Protein AF-W4JUM9-F1 (afdb_monomer_lite)

Foldseek 3Di:
DDDPPDDPPVVVVVVVVVVVVVVVVVVVVVCCCVVPVVVVVVVLVVCCVVPVVVSVVVVVVCVVVVVVVVVVVVVVVVVVVVVVVVVVVVVVVVVVVVVVVVVVVVVVVVVVVVVVVVVCVVVVVVVVLVVVLVVQCVVPNPVSVVVSVVVVVCVVVCVVDPPPPPPPPPPPDDDDDDDDDDDDDDDDDDDDDDDDDDDDDDDDDDDDDDDDDDDDDD

Secondary structure (DSSP, 8-state):
---------HHHHHHHHHHHHHHHHHHHHHHHIIIIIHHHHHHHHHHHHH-HHHHHHHHHHHHHHHHHHHHHHHHHHHHHHHHHHHHHHHHHHHHHHHHHHHHHHHHHHHHHHHHHHHHHHHHHHHHHHHHHHHHHHHHHGGGHHHHHHHHHHHHHHHTT----------------------------------------------------------

Radius of gyration: 42.32 Å; chains: 1; bounding box: 92×81×107 Å

Organism: Heterobasidion irregulare (strain TC 32-1) (NCBI:txid747525)

Sequence (218 aa):
MGTKYGLDDPQGDLATYFEKSATLVRHLFERLEEDYIGPWIQLARESFAAYPIPVTFIAIFASLSFIPIITFVVFSLLIGASFLFFALCVAFTASVSVVLLFAAILLLTLTAIFFISAFFTVSGLTVYLSTRLLLHLRASGLQGLDIWRNEARQIVLHVRSAPVPAEESDEFSDDSAVVIKKEGAETDKLSDADVVYPSATNDAQKNEVYETKDEINA

pLDDT: mean 82.3, std 17.78, range [41.25, 98.25]

Structure (mmCIF, N/CA/C/O backbone):
data_AF-W4JUM9-F1
#
_entry.id   AF-W4JUM9-F1
#
loop_
_atom_site.group_PDB
_atom_site.id
_atom_site.type_symbol
_atom_site.label_atom_id
_atom_site.label_alt_id
_atom_site.label_comp_id
_atom_site.label_asym_id
_atom_site.label_entity_id
_atom_site.label_seq_id
_atom_site.pdbx_PDB_ins_code
_atom_site.Cartn_x
_atom_site.Cartn_y
_atom_site.Cartn_z
_atom_site.occupancy
_atom_site.B_iso_or_equiv
_atom_site.auth_seq_id
_atom_site.auth_comp_id
_atom_site.auth_asym_id
_atom_site.auth_atom_id
_atom_site.pdbx_PDB_model_num
ATOM 1 N N . MET A 1 1 ? -34.334 -10.769 -34.661 1.00 50.06 1 MET A N 1
ATOM 2 C CA . MET A 1 1 ? -32.922 -10.797 -35.095 1.00 50.06 1 MET A CA 1
ATOM 3 C C . MET A 1 1 ? -32.105 -10.370 -33.884 1.00 50.06 1 MET A C 1
ATOM 5 O O . MET A 1 1 ? -31.959 -9.184 -33.645 1.00 50.06 1 MET A O 1
ATOM 9 N N . GLY A 1 2 ? -31.793 -11.321 -32.999 1.00 53.53 2 GLY A N 1
ATOM 10 C CA . GLY A 1 2 ? -31.228 -11.040 -31.677 1.00 53.53 2 GLY A CA 1
ATOM 11 C C . GLY A 1 2 ? -29.730 -11.297 -31.678 1.00 53.53 2 GLY A C 1
ATOM 12 O O . GLY A 1 2 ? -29.311 -12.436 -31.877 1.00 53.53 2 GLY A O 1
ATOM 13 N N . THR A 1 3 ? -28.936 -10.253 -31.472 1.00 57.75 3 THR A N 1
ATOM 14 C CA . THR A 1 3 ? -27.520 -10.382 -31.138 1.00 57.75 3 THR A CA 1
ATOM 15 C C . THR A 1 3 ? -27.441 -10.962 -29.731 1.00 57.75 3 THR A C 1
ATOM 17 O O . THR A 1 3 ? -27.715 -10.283 -28.744 1.00 57.75 3 THR A O 1
ATOM 20 N N . LYS A 1 4 ? -27.141 -12.262 -29.643 1.00 55.16 4 LYS A N 1
ATOM 21 C CA . LYS A 1 4 ? -26.695 -12.888 -28.399 1.00 55.16 4 LYS A CA 1
ATOM 22 C C . LYS A 1 4 ? -25.410 -12.174 -27.982 1.00 55.16 4 LYS A C 1
ATOM 24 O O . LYS A 1 4 ? -24.353 -12.464 -28.533 1.00 55.16 4 LYS A O 1
ATOM 29 N N . TYR A 1 5 ? -25.520 -11.249 -27.037 1.00 55.72 5 TYR A N 1
ATOM 30 C CA . TYR A 1 5 ? -24.401 -10.824 -26.207 1.00 55.72 5 TYR A CA 1
ATOM 31 C C . TYR A 1 5 ? -24.060 -12.031 -25.336 1.00 55.72 5 TYR A C 1
ATOM 33 O O . TYR A 1 5 ? -24.692 -12.287 -24.311 1.00 55.72 5 TYR A O 1
ATOM 41 N N . GLY A 1 6 ? -23.206 -12.897 -25.885 1.00 56.16 6 GLY A N 1
ATOM 42 C CA . GLY A 1 6 ? -22.618 -13.993 -25.141 1.00 56.16 6 GLY A CA 1
ATOM 43 C C . GLY A 1 6 ? -21.824 -13.379 -24.007 1.00 56.16 6 GLY A C 1
ATOM 44 O O . GLY A 1 6 ? -21.030 -12.488 -24.269 1.00 56.16 6 GLY A O 1
ATOM 45 N N . LEU A 1 7 ? -22.117 -13.833 -22.789 1.00 56.34 7 LEU A N 1
ATOM 46 C CA . LEU A 1 7 ? -21.357 -13.573 -21.572 1.00 56.34 7 LEU A CA 1
ATOM 47 C C . LEU A 1 7 ? -19.877 -13.405 -21.906 1.00 56.34 7 LEU A C 1
ATOM 49 O O . LEU A 1 7 ? -19.213 -14.368 -22.291 1.00 56.34 7 LEU A O 1
ATOM 53 N N . ASP A 1 8 ? -19.447 -12.152 -21.823 1.00 63.34 8 ASP A N 1
ATOM 54 C CA . ASP A 1 8 ? -18.114 -11.684 -22.140 1.00 63.34 8 ASP A CA 1
ATOM 55 C C . ASP A 1 8 ? -17.152 -12.430 -21.225 1.00 63.34 8 ASP A C 1
ATOM 57 O O . ASP A 1 8 ? -17.124 -12.191 -20.020 1.00 63.34 8 ASP A O 1
ATOM 61 N N . ASP A 1 9 ? -16.440 -13.410 -21.775 1.00 77.00 9 ASP A N 1
ATOM 62 C CA . ASP A 1 9 ? -15.442 -14.164 -21.036 1.00 77.00 9 ASP A CA 1
ATOM 63 C C . ASP A 1 9 ? -14.289 -13.184 -20.767 1.00 77.00 9 ASP A C 1
ATOM 65 O O . ASP A 1 9 ? -13.537 -12.862 -21.695 1.00 77.00 9 ASP A O 1
ATOM 69 N N . PRO A 1 10 ? -14.147 -12.630 -19.544 1.00 77.69 10 PRO A N 1
ATOM 70 C CA . PRO A 1 10 ? -13.223 -11.522 -19.298 1.00 77.69 10 PRO A CA 1
ATOM 71 C C . PRO A 1 10 ? -11.774 -11.941 -19.576 1.00 77.69 10 PRO A C 1
ATOM 73 O O . PRO A 1 10 ? -10.916 -11.114 -19.866 1.00 77.69 10 PRO A O 1
ATOM 76 N N . GLN A 1 11 ? -11.500 -13.246 -19.542 1.00 79.12 11 GLN A N 1
ATOM 77 C CA . GLN A 1 11 ? -10.210 -13.828 -19.896 1.00 79.12 11 GLN A CA 1
ATOM 78 C C . GLN A 1 11 ? -9.935 -13.776 -21.412 1.00 79.12 11 GLN A C 1
ATOM 80 O O . GLN A 1 11 ? -8.785 -13.583 -21.812 1.00 79.12 11 GLN A O 1
ATOM 85 N N . GLY A 1 12 ? -10.969 -13.891 -22.254 1.00 81.06 12 GLY A N 1
ATOM 86 C CA . GLY A 1 12 ? -10.863 -13.803 -23.715 1.00 81.06 12 GLY A CA 1
ATOM 87 C C . GLY A 1 12 ? -10.549 -12.389 -24.209 1.00 81.06 12 GLY A C 1
ATOM 88 O O . GLY A 1 12 ? -9.761 -12.212 -25.144 1.00 81.06 12 GLY A O 1
ATOM 89 N N . ASP A 1 13 ? -11.072 -11.373 -23.522 1.00 85.94 13 ASP A N 1
ATOM 90 C CA . ASP A 1 13 ? -10.750 -9.975 -23.815 1.00 85.94 13 ASP A CA 1
ATOM 91 C C . ASP A 1 13 ? -9.278 -9.664 -23.513 1.00 85.94 13 ASP A C 1
ATOM 93 O O . ASP A 1 13 ? -8.589 -9.080 -24.353 1.00 85.94 13 ASP A O 1
ATOM 97 N N . LEU A 1 14 ? -8.740 -10.123 -22.372 1.00 90.62 14 LEU A N 1
ATOM 98 C CA . LEU A 1 14 ? -7.313 -9.958 -22.064 1.00 90.62 14 LEU A CA 1
ATOM 99 C C . LEU A 1 14 ? -6.415 -10.6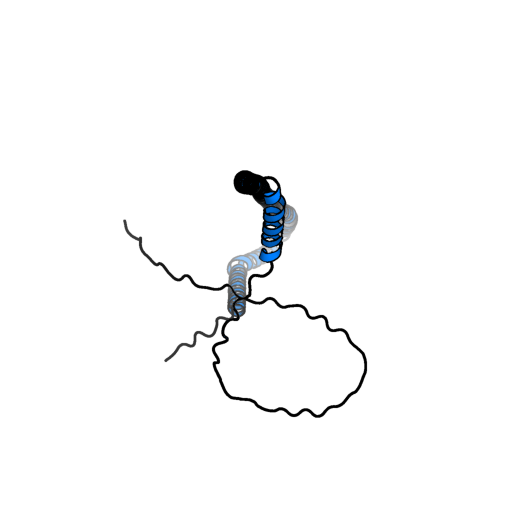25 -23.112 1.00 90.62 14 LEU A C 1
ATOM 101 O O . LEU A 1 14 ? -5.440 -10.014 -23.553 1.00 90.62 14 LEU A O 1
ATOM 105 N N . ALA A 1 15 ? -6.744 -11.848 -23.534 1.00 90.12 15 ALA A N 1
ATOM 106 C CA . ALA A 1 15 ? -5.991 -12.547 -24.574 1.00 90.12 15 ALA A CA 1
ATOM 107 C C . ALA A 1 15 ? -5.966 -11.745 -25.887 1.00 90.12 15 ALA A C 1
ATOM 109 O O . ALA A 1 15 ? -4.908 -11.580 -26.496 1.00 90.12 15 ALA A O 1
ATOM 110 N N . THR A 1 16 ? -7.102 -11.151 -26.257 1.00 90.31 16 THR A N 1
ATOM 111 C CA . THR A 1 16 ? -7.220 -10.297 -27.445 1.00 90.31 16 THR A CA 1
ATOM 112 C C . THR A 1 16 ? -6.370 -9.022 -27.324 1.00 90.31 16 THR A C 1
ATOM 114 O O . THR A 1 16 ? -5.720 -8.616 -28.291 1.00 90.31 16 THR A O 1
ATOM 117 N N . TYR A 1 17 ? -6.285 -8.399 -26.140 1.00 91.69 17 TYR A N 1
ATOM 118 C CA . TYR A 1 17 ? -5.381 -7.261 -25.899 1.00 91.69 17 TYR A CA 1
ATOM 119 C C . TYR A 1 17 ? -3.898 -7.652 -25.977 1.00 91.69 17 TYR A C 1
ATOM 121 O O . TYR A 1 17 ? -3.089 -6.883 -26.512 1.00 91.69 17 TYR A O 1
ATOM 129 N N . PHE A 1 18 ? -3.523 -8.836 -25.489 1.00 94.56 18 PHE A N 1
ATOM 130 C CA . PHE A 1 18 ? -2.159 -9.352 -25.636 1.00 94.56 18 PHE A CA 1
ATOM 131 C C . PHE A 1 18 ? -1.807 -9.617 -27.100 1.00 94.56 18 PHE A C 1
ATOM 133 O O . PHE A 1 18 ? -0.737 -9.219 -27.553 1.00 94.56 18 PHE A O 1
ATOM 140 N N . GLU A 1 19 ? -2.716 -10.203 -27.875 1.00 95.56 19 GLU A N 1
ATOM 141 C CA . GLU A 1 19 ? -2.488 -10.441 -29.301 1.00 95.56 19 GLU A CA 1
ATOM 142 C C . GLU A 1 19 ? -2.392 -9.122 -30.088 1.00 95.56 19 GLU A C 1
ATOM 144 O O . GLU A 1 19 ? -1.506 -8.940 -30.931 1.00 95.56 19 GLU A O 1
ATOM 149 N N . LYS A 1 20 ? -3.229 -8.137 -29.746 1.00 95.31 20 LYS A N 1
ATOM 150 C CA . LYS A 1 20 ? -3.190 -6.799 -30.351 1.00 95.31 20 LYS A CA 1
ATOM 151 C C . LYS A 1 20 ? -1.915 -6.026 -30.006 1.00 95.31 20 LYS A C 1
ATOM 153 O O . LYS A 1 20 ? -1.354 -5.338 -30.855 1.00 95.31 20 LYS A O 1
ATOM 158 N N . SER A 1 21 ? -1.442 -6.121 -28.767 1.00 94.12 21 SER A N 1
ATOM 159 C CA . SER A 1 21 ? -0.186 -5.479 -28.362 1.00 94.12 21 SER A CA 1
ATOM 160 C C . SER A 1 21 ? 1.026 -6.179 -28.979 1.00 94.12 21 SER A C 1
ATOM 162 O O . SER A 1 21 ? 1.919 -5.500 -29.480 1.00 94.12 21 SER A O 1
ATOM 164 N N . ALA A 1 22 ? 1.028 -7.513 -29.051 1.00 95.81 22 ALA A N 1
ATOM 165 C CA . ALA A 1 22 ? 2.078 -8.278 -29.719 1.00 95.81 22 ALA A CA 1
ATOM 166 C C . ALA A 1 22 ? 2.171 -7.955 -31.221 1.00 95.81 22 ALA A C 1
ATOM 168 O O . ALA A 1 22 ? 3.269 -7.735 -31.734 1.00 95.81 22 ALA A O 1
ATOM 169 N N . THR A 1 23 ? 1.035 -7.866 -31.921 1.00 96.69 23 THR A N 1
ATOM 170 C CA . THR A 1 23 ? 0.999 -7.468 -33.341 1.00 96.69 23 THR A CA 1
ATOM 171 C C . THR A 1 23 ? 1.477 -6.031 -33.551 1.00 96.69 23 THR A C 1
ATOM 173 O O . THR A 1 23 ? 2.229 -5.779 -34.490 1.00 96.69 23 THR A O 1
ATOM 176 N N . LEU A 1 24 ? 1.140 -5.103 -32.648 1.00 96.25 24 LEU A N 1
ATOM 177 C CA . LEU A 1 24 ? 1.658 -3.730 -32.674 1.00 96.25 24 LEU A CA 1
ATOM 178 C C . LEU A 1 24 ? 3.176 -3.665 -32.484 1.00 96.25 24 LEU A C 1
ATOM 180 O O . LEU A 1 24 ? 3.855 -2.991 -33.255 1.00 96.25 24 LEU A O 1
ATOM 184 N N . VAL A 1 25 ? 3.713 -4.367 -31.481 1.00 94.94 25 VAL A N 1
ATOM 185 C CA . VAL A 1 25 ? 5.162 -4.410 -31.225 1.00 94.94 25 VAL A CA 1
ATOM 186 C C . VAL A 1 25 ? 5.893 -5.018 -32.417 1.00 94.94 25 VAL A C 1
ATOM 188 O O . VAL A 1 25 ? 6.927 -4.496 -32.825 1.00 94.94 25 VAL A O 1
ATOM 191 N N . ARG A 1 26 ? 5.335 -6.070 -33.022 1.00 95.81 26 ARG A N 1
ATOM 192 C CA . ARG A 1 26 ? 5.905 -6.691 -34.218 1.00 95.81 26 ARG A CA 1
ATOM 193 C C . ARG A 1 26 ? 5.904 -5.745 -35.414 1.00 95.81 26 ARG A C 1
ATOM 195 O O . ARG A 1 26 ? 6.939 -5.595 -36.046 1.00 95.81 26 ARG A O 1
ATOM 202 N N . HIS A 1 27 ? 4.794 -5.060 -35.676 1.00 96.56 27 HIS A N 1
ATOM 203 C CA . HIS A 1 27 ? 4.712 -4.099 -36.775 1.00 96.56 27 HIS A CA 1
ATOM 204 C C . HIS A 1 27 ? 5.660 -2.905 -36.575 1.00 96.56 27 HIS A C 1
ATOM 206 O O . HIS A 1 27 ? 6.289 -2.437 -37.520 1.00 96.56 27 HIS A O 1
ATOM 212 N N . LEU A 1 28 ? 5.811 -2.434 -35.332 1.00 94.12 28 LEU A N 1
ATOM 213 C CA . LEU A 1 28 ? 6.799 -1.412 -34.984 1.00 94.12 28 LEU A CA 1
ATOM 214 C C . LEU A 1 28 ? 8.227 -1.907 -35.207 1.00 94.12 28 LEU A C 1
ATOM 216 O O . LEU A 1 28 ? 9.048 -1.140 -35.698 1.00 94.12 28 LEU A O 1
ATOM 220 N N . PHE A 1 29 ? 8.517 -3.161 -34.859 1.00 95.44 29 PHE A N 1
ATOM 221 C CA . PHE A 1 29 ? 9.832 -3.760 -35.059 1.00 95.44 29 PHE A CA 1
ATOM 222 C C . PHE A 1 29 ? 10.152 -3.938 -36.544 1.00 95.44 29 PHE A C 1
ATOM 224 O O . PHE A 1 29 ? 11.225 -3.531 -36.971 1.00 95.44 29 PHE A O 1
ATOM 231 N N . GLU A 1 30 ? 9.207 -4.457 -37.331 1.00 96.31 30 GLU A N 1
ATOM 232 C CA . GLU A 1 30 ? 9.332 -4.592 -38.789 1.00 96.31 30 GLU A CA 1
ATOM 233 C C . GLU A 1 30 ? 9.607 -3.229 -39.435 1.00 96.31 30 GLU A C 1
ATOM 235 O O . GLU A 1 30 ? 10.535 -3.085 -40.227 1.00 96.31 30 GLU A O 1
ATOM 240 N N . ARG A 1 31 ? 8.882 -2.189 -39.012 1.00 94.31 31 ARG A N 1
ATOM 241 C CA . ARG A 1 31 ? 9.104 -0.827 -39.500 1.00 94.31 31 ARG A CA 1
ATOM 242 C C . ARG A 1 31 ? 10.449 -0.245 -39.066 1.00 94.31 31 ARG A C 1
ATOM 244 O O . ARG A 1 31 ? 11.100 0.434 -39.847 1.00 94.31 31 ARG A O 1
ATOM 251 N N . LEU A 1 32 ? 10.878 -0.492 -37.830 1.00 95.69 32 LEU A N 1
ATOM 252 C CA . LEU A 1 32 ? 12.200 -0.078 -37.347 1.00 95.69 32 LEU A CA 1
ATOM 253 C C . LEU A 1 32 ? 13.319 -0.765 -38.129 1.00 95.69 32 LEU A C 1
ATOM 255 O O . LEU A 1 32 ? 14.338 -0.148 -38.443 1.00 95.69 32 LEU A O 1
ATOM 259 N N . GLU A 1 33 ? 13.133 -2.043 -38.431 1.00 94.56 33 GLU A N 1
ATOM 260 C CA . GLU A 1 33 ? 14.088 -2.824 -39.193 1.00 94.56 33 GLU A CA 1
ATOM 261 C C . GLU A 1 33 ? 14.225 -2.289 -40.618 1.00 94.56 33 GLU A C 1
ATOM 263 O O . GLU A 1 33 ? 15.342 -2.049 -41.080 1.00 94.56 33 GLU A O 1
ATOM 268 N N . GLU A 1 34 ? 13.099 -2.021 -41.274 1.00 95.62 34 GLU A N 1
ATOM 269 C CA . GLU A 1 34 ? 13.075 -1.536 -42.649 1.00 95.62 34 GLU A CA 1
ATOM 270 C C . GLU A 1 34 ? 13.529 -0.070 -42.765 1.00 95.62 34 GLU A C 1
ATOM 272 O O . GLU A 1 34 ? 14.441 0.227 -43.541 1.00 95.62 34 GLU A O 1
ATOM 277 N N . ASP A 1 35 ? 12.973 0.834 -41.949 1.00 95.56 35 ASP A N 1
ATOM 278 C CA . ASP A 1 35 ? 13.213 2.281 -42.060 1.00 95.56 35 ASP A CA 1
ATOM 279 C C . ASP A 1 35 ? 14.568 2.707 -41.468 1.00 95.56 35 ASP A C 1
ATOM 281 O O . ASP A 1 35 ? 15.195 3.649 -41.961 1.00 95.56 35 ASP A O 1
ATOM 285 N N . TYR A 1 36 ? 15.038 2.042 -40.404 1.00 94.00 36 TYR A N 1
ATOM 286 C CA . TYR A 1 36 ? 16.272 2.428 -39.715 1.00 94.00 36 TYR A CA 1
ATOM 287 C C . TYR A 1 36 ? 17.391 1.416 -39.925 1.00 94.00 36 TYR A C 1
ATOM 289 O O . TYR A 1 36 ? 18.460 1.789 -40.398 1.00 94.00 36 TYR A O 1
ATOM 297 N N . ILE A 1 37 ? 17.200 0.144 -39.576 1.00 95.81 37 ILE A N 1
ATOM 298 C CA . ILE A 1 37 ? 18.320 -0.814 -39.530 1.00 95.81 37 ILE A CA 1
ATOM 299 C C . ILE A 1 37 ? 18.865 -1.104 -40.938 1.00 95.81 37 ILE A C 1
ATOM 301 O O . ILE A 1 37 ? 20.085 -1.131 -41.134 1.00 95.81 37 ILE A O 1
ATOM 305 N N . GLY A 1 38 ? 17.976 -1.256 -41.922 1.00 93.81 38 GLY A N 1
ATOM 306 C CA . GLY A 1 38 ? 18.303 -1.511 -43.325 1.00 93.81 38 GLY A CA 1
ATOM 307 C C . GLY A 1 38 ? 19.371 -0.574 -43.909 1.00 93.81 38 GLY A C 1
ATOM 308 O O . GLY A 1 38 ? 20.442 -1.058 -44.302 1.00 93.81 38 GLY A O 1
ATOM 309 N N . PRO A 1 39 ? 19.145 0.754 -43.954 1.00 93.44 39 PRO A N 1
ATOM 310 C CA . PRO A 1 39 ? 20.108 1.692 -44.531 1.00 93.44 39 PRO A CA 1
ATOM 311 C C . PRO A 1 39 ? 21.434 1.744 -43.761 1.00 93.44 39 PRO A C 1
ATOM 313 O O . PRO A 1 39 ? 22.491 1.853 -44.382 1.00 93.44 39 PRO A O 1
ATOM 316 N N . TRP A 1 40 ? 21.421 1.596 -42.430 1.00 93.44 40 TRP A N 1
ATOM 317 C CA . TRP A 1 40 ? 22.655 1.581 -41.632 1.00 93.44 40 TRP A CA 1
ATOM 318 C C . TRP A 1 40 ? 23.536 0.367 -41.935 1.00 93.44 40 TRP A C 1
ATOM 320 O O . TRP A 1 40 ? 24.757 0.506 -42.019 1.00 93.44 40 TRP A O 1
ATOM 330 N N . ILE A 1 41 ? 22.945 -0.815 -42.139 1.00 94.31 41 ILE A N 1
ATOM 331 C CA . ILE A 1 41 ? 23.700 -2.025 -42.500 1.00 94.31 41 ILE A CA 1
ATOM 332 C C . ILE A 1 41 ? 24.335 -1.876 -43.885 1.00 94.31 41 ILE A C 1
ATOM 334 O O . ILE A 1 41 ? 25.495 -2.256 -44.069 1.00 94.31 41 ILE A O 1
ATOM 338 N N . GLN A 1 42 ? 23.595 -1.333 -44.855 1.00 94.44 42 GLN A N 1
ATOM 339 C CA . GLN A 1 42 ? 24.118 -1.100 -46.204 1.00 94.44 42 GLN A CA 1
ATOM 340 C C . GLN A 1 42 ? 25.275 -0.093 -46.169 1.00 94.44 42 GLN A C 1
ATOM 342 O O . GLN A 1 42 ? 26.363 -0.398 -46.663 1.00 94.44 42 GLN A O 1
ATOM 347 N N . LEU A 1 43 ? 25.095 1.031 -45.465 1.00 92.62 43 LEU A N 1
ATOM 348 C CA . LEU A 1 43 ? 26.130 2.049 -45.277 1.00 92.62 43 LEU A CA 1
ATOM 349 C C . LEU A 1 43 ? 27.375 1.489 -44.576 1.00 92.62 43 LEU A C 1
ATOM 351 O O . LEU A 1 43 ? 28.504 1.797 -44.964 1.00 92.62 43 LEU A O 1
ATOM 355 N N . ALA A 1 44 ? 27.190 0.643 -43.559 1.00 91.06 44 ALA A N 1
ATOM 356 C CA . ALA A 1 44 ? 28.294 -0.008 -42.866 1.00 91.06 44 ALA A CA 1
ATOM 357 C C . ALA A 1 44 ? 29.093 -0.903 -43.822 1.00 91.06 44 ALA A C 1
ATOM 359 O O . ALA A 1 44 ? 30.318 -0.800 -43.866 1.00 91.06 44 ALA A O 1
ATOM 360 N N . ARG A 1 45 ? 28.421 -1.742 -44.626 1.00 94.12 45 ARG A N 1
ATOM 361 C CA . ARG A 1 45 ? 29.087 -2.626 -45.599 1.00 94.12 45 ARG A CA 1
ATOM 362 C C . ARG A 1 45 ? 29.906 -1.845 -46.623 1.00 94.12 45 ARG A C 1
ATOM 364 O O . ARG A 1 45 ? 31.062 -2.195 -46.853 1.00 94.12 45 ARG A O 1
ATOM 371 N N . GLU A 1 46 ? 29.337 -0.790 -47.198 1.00 95.25 46 GLU A N 1
ATOM 372 C CA . GLU A 1 46 ? 30.044 0.069 -48.156 1.00 95.25 46 GLU A CA 1
ATOM 373 C C . GLU A 1 46 ? 31.246 0.772 -47.508 1.00 95.25 46 GLU A C 1
ATOM 375 O O . GLU A 1 46 ? 32.342 0.793 -48.072 1.00 95.25 46 GLU A O 1
ATOM 380 N N . SER A 1 47 ? 31.084 1.260 -46.276 1.00 90.88 47 SER A N 1
ATOM 381 C CA . SER A 1 47 ? 32.153 1.932 -45.527 1.00 90.88 47 SER A CA 1
ATOM 382 C C . SER A 1 47 ? 33.311 0.990 -45.184 1.00 90.88 47 SER A C 1
ATOM 384 O O . SER A 1 47 ? 34.475 1.377 -45.304 1.00 90.88 47 SER A O 1
ATOM 386 N N . PHE A 1 48 ? 33.020 -0.258 -44.798 1.00 93.62 48 PHE A N 1
ATOM 387 C CA . PHE A 1 48 ? 34.045 -1.273 -44.530 1.00 93.62 48 PHE A CA 1
ATOM 388 C C . PHE A 1 48 ? 34.843 -1.644 -45.784 1.00 93.62 48 PHE A C 1
ATOM 390 O O . PHE A 1 48 ? 36.045 -1.890 -45.680 1.00 93.62 48 PHE A O 1
ATOM 397 N N . ALA A 1 49 ? 34.199 -1.662 -46.956 1.00 95.00 49 ALA A N 1
ATOM 398 C CA . ALA A 1 49 ? 34.873 -1.923 -48.225 1.00 95.00 49 ALA A CA 1
ATOM 399 C C . ALA A 1 49 ? 35.801 -0.766 -48.636 1.00 95.00 49 ALA A C 1
ATOM 401 O O . ALA A 1 49 ? 36.885 -1.011 -49.164 1.00 95.00 49 ALA A O 1
ATOM 402 N N . ALA A 1 50 ? 35.400 0.481 -48.371 1.00 96.81 50 ALA A N 1
ATOM 403 C CA . ALA A 1 50 ? 36.177 1.662 -48.737 1.00 96.81 50 ALA A CA 1
ATOM 404 C C . ALA A 1 50 ? 37.340 1.954 -47.767 1.00 96.81 50 ALA A C 1
ATOM 406 O O . ALA A 1 50 ? 38.442 2.281 -48.210 1.00 96.81 50 ALA A O 1
ATOM 407 N N . TYR A 1 51 ? 37.122 1.833 -46.450 1.00 95.06 51 TYR A N 1
ATOM 408 C CA . TYR A 1 51 ? 38.085 2.265 -45.426 1.00 95.06 51 TYR A CA 1
ATOM 409 C C . TYR A 1 51 ? 38.124 1.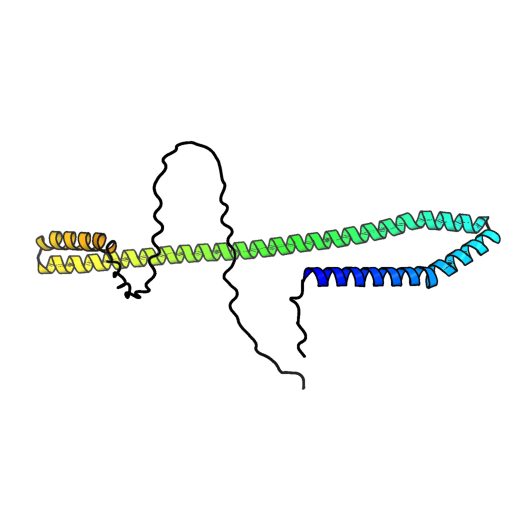320 -44.204 1.00 95.06 51 TYR A C 1
ATOM 411 O O . TYR A 1 51 ? 37.610 1.652 -43.134 1.00 95.06 51 TYR A O 1
ATOM 419 N N . PRO A 1 52 ? 38.789 0.155 -44.290 1.00 90.38 52 PRO A N 1
ATOM 420 C CA . PRO A 1 52 ? 38.714 -0.876 -43.247 1.00 90.38 52 PRO A CA 1
ATOM 421 C C . PRO A 1 52 ? 39.338 -0.463 -41.898 1.00 90.38 52 PRO A C 1
ATOM 423 O O . PRO A 1 52 ? 38.847 -0.847 -40.836 1.00 90.38 52 PRO A O 1
ATOM 426 N N . ILE A 1 53 ? 40.404 0.343 -41.910 1.00 92.69 53 ILE A N 1
ATOM 427 C CA . ILE A 1 53 ? 41.129 0.751 -40.692 1.00 92.69 53 ILE A CA 1
ATOM 428 C C . ILE A 1 53 ? 40.314 1.730 -39.817 1.00 92.69 53 ILE A C 1
ATOM 430 O O . ILE A 1 53 ? 40.108 1.432 -38.641 1.00 92.69 53 ILE A O 1
ATOM 434 N N . PRO A 1 54 ? 39.812 2.878 -40.319 1.00 93.00 54 PRO A N 1
ATOM 435 C CA . PRO A 1 54 ? 39.054 3.804 -39.474 1.00 93.00 54 PRO A CA 1
ATOM 436 C C . PRO A 1 54 ? 37.703 3.230 -39.033 1.00 93.00 54 PRO A C 1
ATOM 438 O O . PRO A 1 54 ? 37.274 3.481 -37.909 1.00 93.00 54 PRO A O 1
ATOM 441 N N . VAL A 1 55 ? 37.044 2.427 -39.875 1.00 91.19 55 VAL A N 1
ATOM 442 C CA . VAL A 1 55 ? 35.729 1.860 -39.545 1.00 91.19 55 VAL A CA 1
ATOM 443 C C . VAL A 1 55 ? 35.835 0.827 -38.420 1.00 91.19 55 VAL A C 1
ATOM 445 O O . VAL A 1 55 ? 35.021 0.853 -37.500 1.00 91.19 55 VAL A O 1
ATOM 448 N N . THR A 1 56 ? 36.861 -0.033 -38.418 1.00 91.56 56 THR A N 1
ATOM 449 C CA . THR A 1 56 ? 37.096 -0.969 -37.299 1.00 91.56 56 THR A CA 1
ATOM 450 C C . THR A 1 56 ? 37.418 -0.240 -35.993 1.00 91.56 56 THR A C 1
ATOM 452 O O . THR A 1 56 ? 36.894 -0.622 -34.947 1.00 91.56 56 THR A O 1
ATOM 455 N N . PHE A 1 57 ? 38.201 0.845 -36.039 1.00 93.94 57 PHE A N 1
ATOM 456 C CA . PHE A 1 57 ? 38.457 1.686 -34.865 1.00 93.94 57 PHE A CA 1
ATOM 457 C C . PHE A 1 57 ? 37.165 2.297 -34.305 1.00 93.94 57 PHE A C 1
ATOM 459 O O . PHE A 1 57 ? 36.903 2.178 -33.109 1.00 93.94 57 PHE A O 1
ATOM 466 N N . ILE A 1 58 ? 36.329 2.891 -35.165 1.00 93.38 58 ILE A N 1
ATOM 467 C CA . ILE A 1 58 ? 35.034 3.462 -34.766 1.00 93.38 58 ILE A CA 1
ATOM 468 C C . ILE A 1 58 ? 34.114 2.378 -34.206 1.00 93.38 58 ILE A C 1
ATOM 470 O O . ILE A 1 58 ? 33.479 2.605 -33.184 1.00 93.38 58 ILE A O 1
ATOM 474 N N . ALA A 1 59 ? 34.062 1.194 -34.819 1.00 90.81 59 ALA A N 1
ATOM 475 C CA . ALA A 1 59 ? 33.222 0.094 -34.353 1.00 90.81 59 ALA A CA 1
ATOM 476 C C . ALA A 1 59 ? 33.631 -0.401 -32.954 1.00 90.81 59 ALA A C 1
ATOM 478 O O . ALA A 1 59 ? 32.773 -0.604 -32.093 1.00 90.81 59 ALA A O 1
ATOM 479 N N . ILE A 1 60 ? 34.935 -0.555 -32.699 1.00 93.44 60 ILE A N 1
ATOM 480 C CA . ILE A 1 60 ? 35.459 -0.952 -31.383 1.00 93.44 60 ILE A CA 1
ATOM 481 C C . ILE A 1 60 ? 35.219 0.159 -30.358 1.00 93.44 60 ILE A C 1
ATOM 483 O O . ILE A 1 60 ? 34.746 -0.117 -29.257 1.00 93.44 60 ILE A O 1
ATOM 487 N N . PHE A 1 61 ? 35.490 1.416 -30.720 1.00 93.56 61 PHE A N 1
ATOM 488 C CA . PHE A 1 61 ? 35.237 2.569 -29.858 1.00 93.56 61 PHE A CA 1
ATOM 489 C C . PHE A 1 61 ? 33.748 2.706 -29.509 1.00 93.56 61 PHE A C 1
ATOM 491 O O . PHE A 1 61 ? 33.402 2.883 -28.342 1.00 93.56 61 PHE A O 1
ATOM 498 N N . ALA A 1 62 ? 32.857 2.563 -30.492 1.00 92.62 62 ALA A N 1
ATOM 499 C CA . ALA A 1 62 ? 31.410 2.554 -30.299 1.00 92.62 62 ALA A CA 1
ATOM 500 C C . ALA A 1 62 ? 30.979 1.404 -29.381 1.00 92.62 62 ALA A C 1
ATOM 502 O O . ALA A 1 62 ? 30.253 1.628 -28.422 1.00 92.62 62 ALA A O 1
ATOM 503 N N . SER A 1 63 ? 31.492 0.191 -29.598 1.00 92.62 63 SER A N 1
ATOM 504 C CA . SER A 1 63 ? 31.168 -0.970 -28.756 1.00 92.62 63 SER A CA 1
ATOM 505 C C . SER A 1 63 ? 31.626 -0.782 -27.303 1.00 92.62 63 SER A C 1
ATOM 507 O O . SER A 1 63 ? 30.871 -1.056 -26.372 1.00 92.62 63 SER A O 1
ATOM 509 N N . LEU A 1 64 ? 32.843 -0.268 -27.093 1.00 93.56 64 LEU A N 1
ATOM 510 C CA . LEU A 1 64 ? 33.398 -0.017 -25.758 1.00 93.56 64 LEU A CA 1
ATOM 511 C C . LEU A 1 64 ? 32.715 1.155 -25.044 1.00 93.56 64 LEU A C 1
ATOM 513 O O . LEU A 1 64 ? 32.572 1.110 -23.826 1.00 93.56 64 LEU A O 1
ATOM 517 N N . SER A 1 65 ? 32.285 2.184 -25.780 1.00 95.19 65 SER A N 1
ATOM 518 C CA . SER A 1 65 ? 31.547 3.337 -25.236 1.00 95.19 65 SER A CA 1
ATOM 519 C C . SER A 1 65 ? 30.062 3.054 -25.013 1.00 95.19 65 SER A C 1
ATOM 521 O O . SER A 1 65 ? 29.438 3.688 -24.166 1.00 95.19 65 SER A O 1
ATOM 523 N N . PHE A 1 66 ? 29.494 2.058 -25.688 1.00 92.75 66 PHE A N 1
ATOM 524 C CA . PHE A 1 66 ? 28.105 1.666 -25.479 1.00 92.75 66 PHE A CA 1
ATOM 525 C C . PHE A 1 66 ? 27.881 1.027 -24.103 1.00 92.75 66 PHE A C 1
ATOM 527 O O . PHE A 1 66 ? 26.863 1.286 -23.464 1.00 92.75 66 PHE A O 1
ATOM 534 N N . ILE A 1 67 ? 28.862 0.266 -23.600 1.00 94.25 67 ILE A N 1
ATOM 535 C CA . ILE A 1 67 ? 28.822 -0.341 -22.260 1.00 94.25 67 ILE A CA 1
ATOM 536 C C . ILE A 1 67 ? 28.578 0.713 -21.163 1.00 94.25 67 ILE A C 1
ATOM 538 O O . ILE A 1 67 ? 27.591 0.569 -20.442 1.00 94.25 67 ILE A O 1
ATOM 542 N N . PRO A 1 68 ? 29.395 1.778 -21.014 1.00 94.94 68 PRO A N 1
ATOM 543 C CA . PRO A 1 68 ? 29.177 2.781 -19.976 1.00 94.94 68 PRO A CA 1
ATOM 544 C C . PRO A 1 68 ? 27.879 3.578 -20.164 1.00 94.94 68 PRO A C 1
ATOM 546 O O . PRO A 1 68 ? 27.287 4.002 -19.176 1.00 94.94 68 PRO A O 1
ATOM 549 N N . ILE A 1 69 ? 27.401 3.764 -21.400 1.00 96.56 69 ILE A N 1
ATOM 550 C CA . ILE A 1 69 ? 26.119 4.439 -21.656 1.00 96.56 69 ILE A CA 1
ATOM 551 C C . ILE A 1 69 ? 24.955 3.569 -21.171 1.00 96.56 69 ILE A C 1
ATOM 553 O O . ILE A 1 69 ? 24.097 4.054 -20.434 1.00 96.56 69 ILE A O 1
ATOM 557 N N . ILE A 1 70 ? 24.935 2.280 -21.530 1.00 95.81 70 ILE A N 1
ATOM 558 C CA . ILE A 1 70 ? 23.896 1.358 -21.057 1.00 95.81 70 ILE A CA 1
ATOM 559 C C . ILE A 1 70 ? 23.929 1.256 -19.540 1.00 95.81 70 ILE A C 1
ATOM 561 O O . ILE A 1 70 ? 22.877 1.350 -18.912 1.00 95.81 70 ILE A O 1
ATOM 565 N N . THR A 1 71 ? 25.105 1.057 -18.936 1.00 96.06 71 THR A N 1
ATOM 566 C CA . THR A 1 71 ? 25.182 0.927 -17.478 1.00 96.06 71 THR A CA 1
ATOM 567 C C . THR A 1 71 ? 24.671 2.194 -16.810 1.00 96.06 71 THR A C 1
ATOM 569 O O . THR A 1 71 ? 23.857 2.088 -15.899 1.00 96.06 71 THR A O 1
ATOM 572 N N . PHE A 1 72 ? 25.033 3.381 -17.302 1.00 97.69 72 PHE A N 1
ATOM 573 C CA . PHE A 1 72 ? 24.496 4.641 -16.794 1.00 97.69 72 PHE A CA 1
ATOM 574 C C . PHE A 1 72 ? 2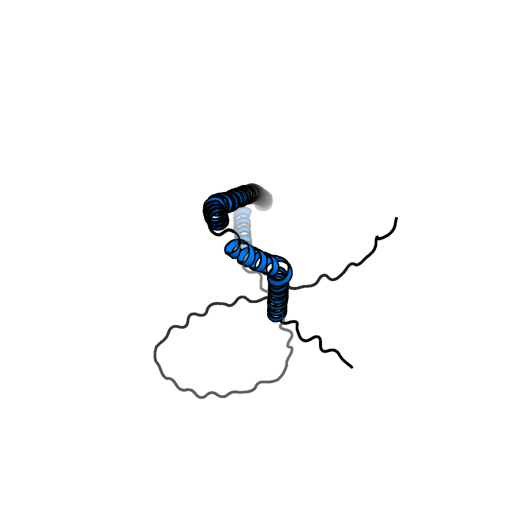2.963 4.707 -16.879 1.00 97.69 72 PHE A C 1
ATOM 576 O O . PHE A 1 72 ? 22.317 5.036 -15.884 1.00 97.69 72 PHE A O 1
ATOM 583 N N . VAL A 1 73 ? 22.370 4.344 -18.021 1.00 97.31 73 VAL A N 1
ATOM 584 C CA . VAL A 1 73 ? 20.907 4.334 -18.201 1.00 97.31 73 VAL A CA 1
ATOM 585 C C . VAL A 1 73 ? 20.239 3.343 -17.246 1.00 97.31 73 VAL A C 1
ATOM 587 O O . VAL A 1 73 ? 19.285 3.701 -16.558 1.00 97.31 73 VAL A O 1
ATOM 590 N N . VAL A 1 74 ? 20.757 2.116 -17.150 1.00 97.00 74 VAL A N 1
ATOM 591 C CA . VAL A 1 74 ? 20.206 1.075 -16.271 1.00 97.00 74 VAL A CA 1
ATOM 592 C C . VAL A 1 74 ? 20.323 1.478 -14.802 1.00 97.00 74 VAL A C 1
ATOM 594 O O . VAL A 1 74 ? 19.342 1.374 -14.070 1.00 97.00 74 VAL A O 1
ATOM 597 N N . PHE A 1 75 ? 21.479 1.986 -14.366 1.00 97.12 75 PHE A N 1
ATOM 598 C CA . PHE A 1 75 ? 21.661 2.471 -12.997 1.00 97.12 75 PHE A CA 1
ATOM 599 C C . PHE A 1 75 ? 20.754 3.666 -12.694 1.00 97.12 75 PHE A C 1
ATOM 601 O O . PHE A 1 75 ? 20.154 3.707 -11.624 1.00 97.12 75 PHE A O 1
ATOM 608 N N . SER A 1 76 ? 20.604 4.611 -13.625 1.00 97.75 76 SER A N 1
ATOM 609 C CA . SER A 1 76 ? 19.706 5.759 -13.461 1.00 97.75 76 SER A CA 1
ATOM 610 C C . SER A 1 76 ? 18.249 5.317 -13.285 1.00 97.75 76 SER A C 1
ATOM 612 O O . SER A 1 76 ? 17.587 5.749 -12.338 1.00 97.75 76 SER A O 1
ATOM 614 N N . LEU A 1 77 ? 17.775 4.392 -14.127 1.00 96.94 77 LEU A N 1
ATOM 615 C CA . LEU A 1 77 ? 16.437 3.810 -14.007 1.00 96.94 77 LEU A CA 1
ATOM 616 C C . LEU A 1 77 ? 16.266 3.026 -12.702 1.00 96.94 77 LEU A C 1
ATOM 618 O O . LEU A 1 77 ? 15.245 3.178 -12.034 1.00 96.94 77 LEU A O 1
ATOM 622 N N . LEU A 1 78 ? 17.262 2.231 -12.305 1.00 97.06 78 LEU A N 1
ATOM 623 C CA . LEU A 1 78 ? 17.235 1.456 -11.064 1.00 97.06 78 LEU A CA 1
ATOM 624 C C . LEU A 1 78 ? 17.146 2.365 -9.834 1.00 97.06 78 LEU A C 1
ATOM 626 O O . LEU A 1 78 ? 16.363 2.098 -8.923 1.00 97.06 78 LEU A O 1
ATOM 630 N N . ILE A 1 79 ? 17.921 3.451 -9.811 1.00 97.69 79 ILE A N 1
ATOM 631 C CA . ILE A 1 79 ? 17.887 4.451 -8.742 1.00 97.69 79 ILE A CA 1
ATOM 632 C C . ILE A 1 79 ? 16.510 5.121 -8.700 1.00 97.69 79 ILE A C 1
ATOM 634 O O . ILE A 1 79 ? 15.908 5.202 -7.630 1.00 97.69 79 ILE A O 1
ATOM 638 N N . GLY A 1 80 ? 15.975 5.538 -9.852 1.00 97.19 80 GLY A N 1
ATOM 639 C CA . GLY A 1 80 ? 14.636 6.125 -9.943 1.00 97.19 80 GLY A CA 1
ATOM 640 C C . GLY A 1 80 ? 13.542 5.182 -9.433 1.00 97.19 80 GLY A C 1
ATOM 641 O O . GLY A 1 80 ? 12.728 5.571 -8.596 1.00 97.19 80 GLY A O 1
ATOM 642 N N . ALA A 1 81 ? 13.566 3.920 -9.864 1.00 96.94 81 ALA A N 1
ATOM 643 C CA . ALA A 1 81 ? 12.640 2.890 -9.400 1.00 96.94 81 ALA A CA 1
ATOM 644 C C . ALA A 1 81 ? 12.776 2.627 -7.890 1.00 96.94 81 ALA A C 1
ATOM 646 O O . ALA A 1 81 ? 11.770 2.491 -7.196 1.00 96.94 81 ALA A O 1
ATOM 647 N N . SER A 1 82 ? 14.006 2.618 -7.365 1.00 97.25 82 SER A N 1
ATOM 648 C CA . SER A 1 82 ? 14.272 2.432 -5.934 1.00 97.25 82 SER A CA 1
ATOM 649 C C . SER A 1 82 ? 13.704 3.578 -5.097 1.00 97.25 82 SER A C 1
ATOM 651 O O . SER A 1 82 ? 13.067 3.332 -4.075 1.00 97.25 82 SER A O 1
ATOM 653 N N . PHE A 1 83 ? 13.872 4.828 -5.543 1.00 97.94 83 PHE A N 1
ATOM 654 C CA . PHE A 1 83 ? 13.273 5.988 -4.880 1.00 97.94 83 PHE A CA 1
ATOM 655 C C . PHE A 1 83 ? 11.746 5.947 -4.912 1.00 97.94 83 PHE A C 1
ATOM 657 O O . PHE A 1 83 ? 11.115 6.238 -3.897 1.00 97.94 83 PHE A O 1
ATOM 664 N N . LEU A 1 84 ? 11.151 5.554 -6.041 1.00 97.69 84 LEU A N 1
ATOM 665 C CA . LEU A 1 84 ? 9.701 5.418 -6.159 1.00 97.69 84 LEU A CA 1
ATOM 666 C C . LEU A 1 84 ? 9.162 4.347 -5.203 1.00 97.69 84 LEU A C 1
ATOM 668 O O . LEU A 1 84 ? 8.212 4.600 -4.466 1.00 97.69 84 LEU A O 1
ATOM 672 N N . PHE A 1 85 ? 9.796 3.173 -5.170 1.00 97.50 85 PHE A N 1
ATOM 673 C CA . PHE A 1 85 ? 9.423 2.095 -4.258 1.00 97.50 85 PHE A CA 1
ATOM 674 C C . PHE A 1 85 ? 9.551 2.526 -2.794 1.00 97.50 85 PHE A C 1
ATOM 676 O O . PHE A 1 85 ? 8.641 2.310 -1.996 1.00 97.50 85 PHE A O 1
ATOM 683 N N . PHE A 1 86 ? 10.647 3.202 -2.446 1.00 97.44 86 PHE A N 1
ATOM 684 C CA . PHE A 1 86 ? 10.852 3.726 -1.102 1.00 97.44 86 PHE A CA 1
ATOM 685 C C . PHE A 1 86 ? 9.779 4.753 -0.716 1.00 97.44 86 PHE A C 1
ATOM 687 O O . PHE A 1 86 ? 9.204 4.662 0.369 1.00 97.44 86 PHE A O 1
ATOM 694 N N . ALA A 1 87 ? 9.449 5.686 -1.614 1.00 97.44 87 ALA A N 1
ATOM 695 C CA . ALA A 1 87 ? 8.388 6.666 -1.396 1.00 97.44 87 ALA A CA 1
ATOM 696 C C . ALA A 1 87 ? 7.025 5.994 -1.171 1.00 97.44 87 ALA A C 1
ATOM 698 O O . ALA A 1 87 ? 6.306 6.370 -0.245 1.00 97.44 87 ALA A O 1
ATOM 699 N N . LEU A 1 88 ? 6.697 4.961 -1.956 1.00 97.56 88 LEU A N 1
ATOM 700 C CA . LEU A 1 88 ? 5.475 4.173 -1.779 1.00 97.56 88 LEU A CA 1
ATOM 701 C C . LEU A 1 88 ? 5.459 3.428 -0.440 1.00 97.56 88 LEU A C 1
ATOM 703 O O . LEU A 1 88 ? 4.452 3.476 0.261 1.00 97.56 88 LEU A O 1
ATOM 707 N N . CYS A 1 89 ? 6.567 2.799 -0.039 1.00 97.81 89 CYS A N 1
ATOM 708 C CA . CYS A 1 89 ? 6.680 2.139 1.264 1.00 97.81 89 CYS A CA 1
ATOM 709 C C . CYS A 1 89 ? 6.463 3.116 2.427 1.00 97.81 89 CYS A C 1
ATOM 711 O O . CYS A 1 89 ? 5.729 2.801 3.366 1.00 97.81 89 CYS A O 1
ATOM 713 N N . VAL A 1 90 ? 7.073 4.304 2.371 1.00 98.00 90 VAL A N 1
ATOM 714 C CA . VAL A 1 90 ? 6.912 5.336 3.406 1.00 98.00 90 VAL A CA 1
ATOM 715 C C . VAL A 1 90 ? 5.477 5.857 3.434 1.00 98.00 90 VAL A C 1
ATOM 717 O O . VAL A 1 90 ? 4.880 5.918 4.508 1.00 98.00 90 VAL A O 1
ATOM 720 N N . ALA A 1 91 ? 4.894 6.174 2.275 1.00 97.56 91 ALA A N 1
ATOM 721 C CA . ALA A 1 91 ? 3.512 6.636 2.172 1.00 97.56 91 ALA A CA 1
ATOM 722 C C . ALA A 1 91 ? 2.518 5.590 2.702 1.00 97.56 91 ALA A C 1
ATOM 724 O O . ALA A 1 91 ? 1.619 5.922 3.473 1.00 97.56 91 ALA A O 1
ATOM 725 N N . PHE A 1 92 ? 2.716 4.317 2.353 1.00 97.88 92 PHE A N 1
ATOM 726 C CA . PHE A 1 92 ? 1.891 3.212 2.831 1.00 97.88 92 PHE A CA 1
ATOM 727 C C . PHE A 1 92 ? 2.010 3.031 4.348 1.00 97.88 92 PHE A C 1
ATOM 729 O O . PHE A 1 92 ? 1.002 2.968 5.047 1.00 97.88 92 PHE A O 1
ATOM 736 N N . THR A 1 93 ? 3.235 3.033 4.880 1.00 97.12 93 THR A N 1
ATOM 737 C CA . THR A 1 93 ? 3.482 2.911 6.327 1.00 97.12 93 THR A CA 1
ATOM 738 C C . THR A 1 93 ? 2.861 4.076 7.101 1.00 97.12 93 THR A C 1
ATOM 740 O O . THR A 1 93 ? 2.255 3.867 8.151 1.00 97.12 93 THR A O 1
ATOM 743 N N . ALA A 1 94 ? 2.967 5.301 6.577 1.00 97.62 94 ALA A N 1
ATOM 744 C CA . ALA A 1 94 ? 2.338 6.484 7.159 1.00 97.62 94 ALA A CA 1
ATOM 745 C C . ALA A 1 94 ? 0.802 6.406 7.114 1.00 97.62 94 ALA A C 1
ATOM 747 O O . ALA A 1 94 ? 0.137 6.756 8.083 1.00 97.62 94 ALA A O 1
ATOM 748 N N . SER A 1 95 ? 0.227 5.906 6.020 1.00 98.06 95 SER A N 1
ATOM 749 C CA . SER A 1 95 ? -1.221 5.710 5.907 1.00 98.06 95 SER A CA 1
ATOM 750 C C . SER A 1 95 ? -1.731 4.688 6.929 1.00 98.06 95 SER A C 1
ATOM 752 O O . SER A 1 95 ? -2.649 4.985 7.695 1.00 98.06 95 SER A O 1
ATOM 754 N N . VAL A 1 96 ? -1.088 3.518 7.009 1.00 97.69 96 VAL A N 1
ATOM 755 C CA . VAL A 1 96 ? -1.453 2.457 7.959 1.00 97.69 96 VAL A CA 1
ATOM 756 C C . VAL A 1 96 ? -1.322 2.937 9.404 1.00 97.69 96 VAL A C 1
ATOM 758 O O . VAL A 1 96 ? -2.208 2.672 10.215 1.00 97.69 96 VAL A O 1
ATOM 761 N N . SER A 1 97 ? -0.259 3.673 9.740 1.00 97.31 97 SER A N 1
ATOM 762 C CA . SER A 1 97 ? -0.062 4.173 11.104 1.00 97.31 97 SER A CA 1
ATOM 763 C C . SER A 1 97 ? -1.141 5.173 11.521 1.00 97.31 97 SER A C 1
ATOM 765 O O . SER A 1 97 ? -1.647 5.082 12.639 1.00 97.31 97 SER A O 1
ATOM 767 N N . VAL A 1 98 ? -1.561 6.068 10.621 1.00 98.25 98 VAL A N 1
ATOM 768 C CA . VAL A 1 98 ? -2.665 7.008 10.868 1.00 98.25 98 VAL A CA 1
ATOM 769 C C . VAL A 1 98 ? -3.985 6.263 11.075 1.00 98.25 98 VAL A C 1
ATOM 771 O O . VAL A 1 98 ? -4.700 6.549 12.035 1.00 98.25 98 VAL A O 1
ATOM 774 N N . VAL A 1 99 ? -4.296 5.270 10.235 1.00 98.19 99 VAL A N 1
ATOM 775 C CA . VAL A 1 99 ? -5.514 4.453 10.381 1.00 98.19 99 VAL A CA 1
ATOM 776 C C . VAL A 1 99 ? -5.519 3.702 11.715 1.00 98.19 99 VAL A C 1
ATOM 778 O O . VAL A 1 99 ? -6.521 3.734 12.429 1.00 98.19 99 VAL A O 1
ATOM 781 N N . LEU A 1 100 ? -4.399 3.076 12.092 1.00 97.19 100 LEU A N 1
ATOM 782 C CA . LEU A 1 100 ? -4.265 2.386 13.379 1.00 97.19 100 LEU A CA 1
ATOM 783 C C . LEU A 1 100 ? -4.408 3.342 14.566 1.00 97.19 100 LEU A C 1
ATOM 785 O O . LEU A 1 100 ? -5.041 2.988 15.559 1.00 97.19 100 LEU A O 1
ATOM 789 N N . LEU A 1 101 ? -3.865 4.556 14.463 1.00 98.12 101 LEU A N 1
ATOM 790 C CA . LEU A 1 101 ? -4.007 5.583 15.490 1.00 98.12 101 LEU A CA 1
ATOM 791 C C . LEU A 1 101 ? -5.478 5.973 15.677 1.00 98.12 101 LEU A C 1
ATOM 793 O O . LEU A 1 101 ? -5.964 5.989 16.808 1.00 98.12 101 LEU A O 1
ATOM 797 N N . PHE A 1 102 ? -6.215 6.226 14.593 1.00 97.88 102 PHE A N 1
ATOM 798 C CA . PHE A 1 102 ? -7.648 6.521 14.676 1.00 97.88 102 PHE A CA 1
ATOM 799 C C . PHE A 1 102 ? -8.457 5.341 15.217 1.00 97.88 102 PHE A C 1
ATOM 801 O O . PHE A 1 102 ? -9.332 5.545 16.059 1.00 97.88 102 PHE A O 1
ATOM 808 N N . ALA A 1 103 ? -8.145 4.113 14.798 1.00 96.69 103 ALA A N 1
ATOM 809 C CA . ALA A 1 103 ? -8.781 2.909 15.325 1.00 96.69 103 ALA A CA 1
ATOM 810 C C . ALA A 1 103 ? -8.539 2.753 16.836 1.00 96.69 103 ALA A C 1
ATOM 812 O O . ALA A 1 103 ? -9.468 2.434 17.576 1.00 96.69 103 ALA A O 1
ATOM 813 N N . ALA A 1 104 ? -7.324 3.040 17.315 1.00 97.44 104 ALA A N 1
ATOM 814 C CA . ALA A 1 104 ? -6.995 3.014 18.738 1.00 97.44 104 ALA A CA 1
ATOM 815 C C . ALA A 1 104 ? -7.757 4.089 19.530 1.00 97.44 104 ALA A C 1
ATOM 817 O O . ALA A 1 104 ? -8.292 3.793 20.598 1.00 97.44 104 ALA A O 1
ATOM 818 N N . ILE A 1 105 ? -7.859 5.315 18.999 1.00 98.06 105 ILE A N 1
ATOM 819 C CA . ILE A 1 105 ? -8.664 6.386 19.609 1.00 98.06 105 ILE A CA 1
ATOM 820 C C . ILE A 1 105 ? -10.138 5.977 19.669 1.00 98.06 105 ILE A C 1
ATOM 822 O O . ILE A 1 105 ? -10.767 6.140 20.711 1.00 98.06 105 ILE A O 1
ATOM 826 N N . LEU A 1 106 ? -10.685 5.419 18.587 1.00 96.56 106 LEU A N 1
ATOM 827 C CA . LEU A 1 106 ? -12.069 4.949 18.531 1.00 96.56 106 LEU A CA 1
ATOM 828 C C . LEU A 1 106 ? -12.321 3.836 19.552 1.00 96.56 106 LEU A C 1
ATOM 830 O O . LEU A 1 106 ? -13.313 3.869 20.274 1.00 96.56 106 LEU A O 1
ATOM 834 N N . LEU A 1 107 ? -11.418 2.861 19.651 1.00 96.44 107 LEU A N 1
ATOM 835 C CA . LEU A 1 107 ? -11.529 1.781 20.629 1.00 96.44 107 LEU A CA 1
ATOM 836 C C . LEU A 1 107 ? -11.484 2.330 22.060 1.00 96.44 107 LEU A C 1
ATOM 838 O O . LEU A 1 107 ? -12.281 1.916 22.905 1.00 96.44 107 LEU A O 1
ATOM 842 N N . LEU A 1 108 ? -10.602 3.296 22.327 1.00 97.69 108 LEU A N 1
ATOM 843 C CA . LEU A 1 108 ? -10.506 3.964 23.622 1.00 97.69 108 LEU A CA 1
ATOM 844 C C . LEU A 1 108 ? -11.797 4.721 23.968 1.00 97.69 108 LEU A C 1
ATOM 846 O O . LEU A 1 108 ? -12.291 4.592 25.089 1.00 97.69 108 LEU A O 1
ATOM 850 N N . THR A 1 109 ? -12.369 5.478 23.026 1.00 97.44 109 THR A N 1
ATOM 851 C CA . THR A 1 109 ? -13.615 6.224 23.257 1.00 97.44 109 THR A CA 1
ATOM 852 C C . THR A 1 109 ? -14.808 5.293 23.444 1.00 97.44 109 THR A C 1
ATOM 854 O O . THR A 1 109 ? -15.582 5.510 24.375 1.00 97.44 109 THR A O 1
ATOM 857 N N . LEU A 1 110 ? -14.931 4.220 22.652 1.00 95.50 110 LEU A N 1
ATOM 858 C CA . LEU A 1 110 ? -15.968 3.199 22.849 1.00 95.50 110 LEU A CA 1
ATOM 859 C C . LEU A 1 110 ? -15.863 2.562 24.232 1.00 95.50 110 LEU A C 1
ATOM 861 O O . LEU A 1 110 ? -16.865 2.420 24.927 1.00 95.50 110 LEU A O 1
ATOM 865 N N . THR A 1 111 ? -14.644 2.215 24.642 1.00 93.38 111 THR A N 1
ATOM 866 C CA . THR A 1 111 ? -14.384 1.617 25.953 1.00 93.38 111 THR A CA 1
ATOM 867 C C . THR A 1 111 ? -14.770 2.583 27.076 1.00 93.38 111 THR A C 1
ATOM 869 O O . THR A 1 111 ? -15.444 2.190 28.026 1.00 93.38 111 THR A O 1
ATOM 872 N N . ALA A 1 112 ? -14.420 3.867 26.957 1.00 94.38 112 ALA A N 1
ATOM 873 C CA . ALA A 1 112 ? -14.807 4.887 27.929 1.00 94.38 112 ALA A CA 1
ATOM 874 C C . ALA A 1 112 ? -16.333 5.067 28.005 1.00 94.38 112 ALA A C 1
ATOM 876 O O . ALA A 1 112 ? -16.897 5.062 29.100 1.00 94.38 112 ALA A O 1
ATOM 877 N N . ILE A 1 113 ? -17.016 5.167 26.859 1.00 95.25 113 ILE A N 1
ATOM 878 C CA . ILE A 1 113 ? -18.481 5.278 26.788 1.00 95.25 113 ILE A CA 1
ATOM 879 C C . ILE A 1 113 ? -19.146 4.034 27.382 1.00 95.25 113 ILE A C 1
ATOM 881 O O . ILE A 1 113 ? -20.121 4.165 28.120 1.00 95.25 113 ILE A O 1
ATOM 885 N N . PHE A 1 114 ? -18.605 2.843 27.121 1.00 93.06 114 PHE A N 1
ATOM 886 C CA . PHE A 1 114 ? -19.083 1.594 27.705 1.00 93.06 114 PHE A CA 1
ATOM 887 C C . PHE A 1 114 ? -19.011 1.626 29.235 1.00 93.06 114 PHE A C 1
ATOM 889 O O . PHE A 1 114 ? -20.009 1.343 29.895 1.00 93.06 114 PHE A O 1
ATOM 896 N N . PHE A 1 115 ? -17.879 2.041 29.815 1.00 94.12 115 PHE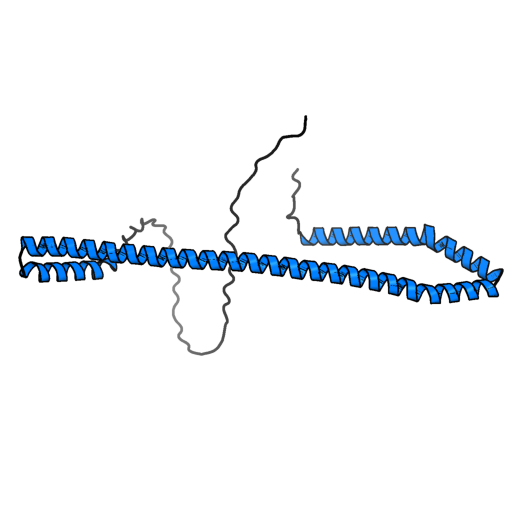 A N 1
ATOM 897 C CA . PHE A 1 115 ? -17.748 2.162 31.271 1.00 94.12 115 PHE A CA 1
ATOM 898 C C . PHE A 1 115 ? -18.679 3.219 31.865 1.00 94.12 115 PHE A C 1
ATOM 900 O O . PHE A 1 115 ? -19.295 2.969 32.900 1.00 94.12 115 PHE A O 1
ATOM 907 N N . ILE A 1 116 ? -18.821 4.376 31.211 1.00 95.19 116 ILE A N 1
ATOM 908 C CA . ILE A 1 116 ? -19.757 5.422 31.638 1.00 95.19 116 ILE A CA 1
ATOM 909 C C . ILE A 1 116 ? -21.188 4.875 31.608 1.00 95.19 116 ILE A C 1
ATOM 911 O O . ILE A 1 116 ? -21.906 4.973 32.600 1.00 95.19 116 ILE A O 1
ATOM 915 N N . SER A 1 117 ? -21.594 4.241 30.509 1.00 93.00 117 SER A N 1
ATOM 916 C CA . SER A 1 117 ? -22.922 3.644 30.353 1.00 93.00 117 SER A CA 1
ATOM 917 C C . SER A 1 117 ? -23.190 2.560 31.400 1.00 93.00 117 SER A C 1
ATOM 919 O O . SER A 1 117 ? -24.237 2.575 32.051 1.00 93.00 117 SER A O 1
ATOM 921 N N . ALA A 1 118 ? -22.226 1.668 31.640 1.00 90.62 118 ALA A N 1
ATOM 922 C CA . ALA A 1 118 ? -22.317 0.642 32.672 1.00 90.62 118 ALA A CA 1
ATOM 923 C C . ALA A 1 118 ? -22.456 1.263 34.070 1.00 90.62 118 ALA A C 1
ATOM 925 O O . ALA A 1 118 ? -23.331 0.863 34.836 1.00 90.62 118 ALA A O 1
ATOM 926 N N . PHE A 1 119 ? -21.656 2.286 34.386 1.00 93.69 119 PHE A N 1
ATOM 927 C CA . PHE A 1 119 ? -21.735 3.009 35.653 1.00 93.69 119 PHE A CA 1
ATOM 928 C C . PHE A 1 119 ? -23.104 3.671 35.849 1.00 93.69 119 PHE A C 1
ATOM 930 O O . PHE A 1 119 ? -23.721 3.503 36.900 1.00 93.69 119 PHE A O 1
ATOM 937 N N . PHE A 1 120 ? -23.617 4.371 34.833 1.00 93.31 120 PHE A N 1
ATOM 938 C CA . PHE A 1 120 ? -24.950 4.978 34.874 1.00 93.31 120 PHE A CA 1
ATOM 939 C C . PHE A 1 120 ? -26.056 3.931 35.020 1.00 93.31 120 PHE A C 1
ATOM 941 O O . PHE A 1 120 ? -26.987 4.139 35.795 1.00 93.31 120 PHE A O 1
ATOM 948 N N . THR A 1 121 ? -25.937 2.791 34.340 1.00 93.06 121 THR A N 1
ATOM 949 C CA . THR A 1 121 ? -26.905 1.690 34.430 1.00 93.06 121 THR A CA 1
ATOM 950 C C . THR A 1 121 ? -26.920 1.084 35.832 1.00 93.06 121 THR A C 1
ATOM 952 O O . THR A 1 121 ? -27.983 0.949 36.432 1.00 93.06 121 THR A O 1
ATOM 955 N N . VAL A 1 122 ? -25.748 0.777 36.401 1.00 93.06 122 VAL A N 1
ATOM 956 C CA . VAL A 1 122 ? -25.622 0.235 37.764 1.00 93.06 122 VAL A CA 1
ATOM 957 C C . VAL A 1 122 ? -26.085 1.252 38.807 1.00 93.06 122 VAL A C 1
ATOM 959 O O . VAL A 1 122 ? -26.796 0.891 39.744 1.00 93.06 122 VAL A O 1
ATOM 962 N N . SER A 1 123 ? -25.731 2.527 38.641 1.00 94.12 123 SER A N 1
ATOM 963 C CA . SER A 1 123 ? -26.156 3.613 39.528 1.00 94.12 123 SER A CA 1
ATOM 964 C C . SER A 1 123 ? -27.675 3.799 39.497 1.00 94.12 123 SER A C 1
ATOM 966 O O . SER A 1 123 ? -28.325 3.751 40.541 1.00 94.12 123 SER A O 1
ATOM 968 N N . GLY A 1 124 ? -28.269 3.904 38.304 1.00 92.81 124 GLY A N 1
ATOM 969 C CA . GLY A 1 124 ? -29.717 3.999 38.122 1.00 92.81 124 GLY A CA 1
ATOM 970 C C . GLY A 1 124 ? -30.454 2.790 38.696 1.00 92.81 124 GLY A C 1
ATOM 971 O O . GLY A 1 124 ? -31.438 2.957 39.416 1.00 92.81 124 GLY A O 1
ATOM 972 N N . LEU A 1 125 ? -29.933 1.580 38.470 1.00 92.12 125 LEU A N 1
ATOM 973 C CA . LEU A 1 125 ? -30.464 0.352 39.058 1.00 92.12 125 LEU A CA 1
ATOM 974 C C . LEU A 1 125 ? -30.390 0.383 40.592 1.00 92.12 125 LEU A C 1
ATOM 976 O O . LEU A 1 125 ? -31.355 0.024 41.261 1.00 92.12 125 LEU A O 1
ATOM 980 N N . THR A 1 126 ? -29.282 0.862 41.158 1.00 91.81 126 THR A N 1
ATOM 981 C CA . THR A 1 126 ? -29.097 0.987 42.612 1.00 91.81 126 THR A CA 1
ATOM 982 C C . THR A 1 126 ? -30.081 1.988 43.215 1.00 91.81 126 THR A C 1
ATOM 984 O O . THR A 1 126 ? -30.710 1.688 44.230 1.00 91.81 126 THR A O 1
ATOM 987 N N . VAL A 1 127 ? -30.270 3.153 42.587 1.00 95.69 127 VAL A N 1
ATOM 988 C CA . VAL A 1 127 ? -31.245 4.169 43.020 1.00 95.69 127 VAL A CA 1
ATOM 989 C C . VAL A 1 127 ? -32.673 3.631 42.915 1.00 95.69 127 VAL A C 1
ATOM 991 O O . VAL A 1 127 ? -33.459 3.781 43.852 1.00 95.69 127 VAL A O 1
ATOM 994 N N . TYR A 1 128 ? -33.011 2.949 41.820 1.00 93.75 128 TYR A N 1
ATOM 995 C CA . TYR A 1 128 ? -34.317 2.316 41.635 1.00 93.75 128 TYR A CA 1
ATOM 996 C C . TYR A 1 128 ? -34.598 1.260 42.713 1.00 93.75 128 TYR A C 1
ATOM 998 O O . TYR A 1 128 ? -35.637 1.295 43.373 1.00 93.75 128 TYR A O 1
ATOM 1006 N N . LEU A 1 129 ? -33.651 0.349 42.949 1.00 90.44 129 LEU A N 1
ATOM 1007 C CA . LEU A 1 129 ? -33.786 -0.675 43.983 1.00 90.44 129 LEU A CA 1
ATOM 1008 C C . LEU A 1 129 ? -33.885 -0.051 45.378 1.00 90.44 129 LEU A C 1
ATOM 1010 O O . LEU A 1 129 ? -34.720 -0.482 46.169 1.00 90.44 129 LEU A O 1
ATOM 1014 N N . SER A 1 130 ? -33.099 0.991 45.661 1.00 91.06 130 SER A N 1
ATOM 1015 C CA . SER A 1 130 ? -33.110 1.693 46.952 1.00 91.06 130 SER A CA 1
ATOM 1016 C C . SER A 1 130 ? -34.432 2.414 47.204 1.00 91.06 130 SER A C 1
ATOM 1018 O O . SER A 1 130 ? -34.996 2.303 48.290 1.00 91.06 130 SER A O 1
ATOM 1020 N N . THR A 1 131 ? -34.961 3.125 46.206 1.00 93.81 131 THR A N 1
ATOM 1021 C CA . THR A 1 131 ? -36.255 3.821 46.312 1.00 93.81 131 THR A CA 1
ATOM 1022 C C . THR A 1 131 ? -37.405 2.832 46.477 1.00 93.81 131 THR A C 1
ATOM 1024 O O . THR A 1 131 ? -38.246 3.018 47.356 1.00 93.81 131 THR A O 1
ATOM 1027 N N . ARG A 1 132 ? -37.417 1.736 45.709 1.00 90.94 132 ARG A N 1
ATOM 1028 C CA . ARG A 1 132 ? -38.419 0.669 45.843 1.00 90.94 132 ARG A CA 1
ATOM 1029 C C . ARG A 1 132 ? -38.344 -0.030 47.201 1.00 90.94 132 ARG A C 1
ATOM 1031 O O . ARG A 1 132 ? -39.380 -0.244 47.828 1.00 90.94 132 ARG A O 1
ATOM 1038 N N . LEU A 1 133 ? -37.138 -0.330 47.682 1.00 90.19 133 LEU A N 1
ATOM 1039 C CA . LEU A 1 133 ? -36.919 -0.895 49.012 1.00 90.19 133 LEU A CA 1
ATOM 1040 C C . LEU A 1 133 ? -37.445 0.055 50.096 1.00 90.19 133 LEU A C 1
ATOM 1042 O O . LEU A 1 133 ? -38.187 -0.372 50.976 1.00 90.19 133 LEU A O 1
ATOM 1046 N N . LEU A 1 134 ? -37.139 1.351 49.996 1.00 94.69 134 LEU A N 1
ATOM 1047 C CA . LEU A 1 134 ? -37.618 2.366 50.934 1.00 94.69 134 LEU A CA 1
ATOM 1048 C C . LEU A 1 134 ? -39.153 2.452 50.959 1.00 94.69 134 LEU A C 1
ATOM 1050 O O . LEU A 1 134 ? -39.743 2.562 52.035 1.00 94.69 134 LEU A O 1
ATOM 1054 N N . LEU A 1 135 ? -39.807 2.354 49.795 1.00 93.31 135 LEU A N 1
ATOM 1055 C CA . LEU A 1 135 ? -41.268 2.304 49.699 1.00 93.31 135 LEU A CA 1
ATOM 1056 C C . LEU A 1 135 ? -41.845 1.065 50.406 1.00 93.31 135 LEU A C 1
ATOM 1058 O O . LEU A 1 135 ? -42.811 1.198 51.155 1.00 93.31 135 LEU A O 1
ATOM 1062 N N . HIS A 1 136 ? -41.247 -0.119 50.232 1.00 90.56 136 HIS A N 1
ATOM 1063 C CA . HIS A 1 136 ? -41.682 -1.343 50.923 1.00 90.56 136 HIS A CA 1
ATOM 1064 C C . HIS A 1 136 ? -41.429 -1.310 52.434 1.00 90.56 136 HIS A C 1
ATOM 1066 O O . HIS A 1 136 ? -42.302 -1.722 53.199 1.00 90.56 136 HIS A O 1
ATOM 1072 N N . LEU A 1 137 ? -40.291 -0.769 52.884 1.00 92.94 137 LEU A N 1
ATOM 1073 C CA . LEU A 1 137 ? -40.018 -0.578 54.314 1.00 92.94 137 LEU A CA 1
ATOM 1074 C C . LEU A 1 137 ? -41.038 0.368 54.952 1.00 92.94 137 LEU A C 1
ATOM 1076 O O . LEU A 1 137 ? -41.476 0.134 56.077 1.00 92.94 137 LEU A O 1
ATOM 1080 N N . ARG A 1 138 ? -41.437 1.427 54.238 1.00 95.69 138 ARG A N 1
ATOM 1081 C CA . ARG A 1 138 ? -42.431 2.381 54.736 1.00 95.69 138 ARG A CA 1
ATOM 1082 C C . ARG A 1 138 ? -43.842 1.789 54.788 1.00 95.69 138 ARG A C 1
ATOM 1084 O O . ARG A 1 138 ? -44.600 2.163 55.676 1.00 95.69 138 ARG A O 1
ATOM 1091 N N . ALA A 1 139 ? -44.189 0.892 53.865 1.00 94.94 139 ALA A N 1
ATOM 1092 C CA . ALA A 1 139 ? -45.508 0.262 53.810 1.00 94.94 139 ALA A CA 1
ATOM 1093 C C . ALA A 1 139 ? -45.676 -0.899 54.811 1.00 94.94 139 ALA A C 1
ATOM 1095 O O . ALA A 1 139 ? -46.716 -0.987 55.458 1.00 94.94 139 ALA A O 1
ATOM 1096 N N . SER A 1 140 ? -44.662 -1.763 54.962 1.00 93.56 140 SER A N 1
ATOM 1097 C CA . SER A 1 140 ? -44.787 -3.052 55.674 1.00 93.56 140 SER A CA 1
ATOM 1098 C C . SER A 1 140 ? -43.738 -3.275 56.776 1.00 93.56 140 SER A C 1
ATOM 1100 O O . SER A 1 140 ? -43.643 -4.369 57.335 1.00 93.56 140 SER A O 1
ATOM 1102 N N . GLY A 1 141 ? -42.918 -2.268 57.094 1.00 93.62 141 GLY A N 1
ATOM 1103 C CA . GLY A 1 141 ? -41.857 -2.378 58.098 1.00 93.62 141 GLY A CA 1
ATOM 1104 C C . GLY A 1 141 ? -40.790 -3.417 57.729 1.00 93.62 141 GLY A C 1
ATOM 1105 O O . GLY A 1 141 ? -40.438 -3.584 56.560 1.00 93.62 141 GLY A O 1
ATOM 1106 N N . LEU A 1 142 ? -40.273 -4.142 58.729 1.00 92.88 142 LEU A N 1
ATOM 1107 C CA . LEU A 1 142 ? -39.227 -5.160 58.536 1.00 92.88 142 LEU A CA 1
ATOM 1108 C C . LEU A 1 142 ? -39.687 -6.347 57.676 1.00 92.88 142 LEU A C 1
ATOM 1110 O O . LEU A 1 142 ? -38.866 -6.952 56.993 1.00 92.88 142 LEU A O 1
ATOM 1114 N N . GLN A 1 143 ? -40.988 -6.653 57.653 1.00 93.38 143 GLN A N 1
ATOM 1115 C CA . GLN A 1 143 ? -41.530 -7.766 56.867 1.00 93.38 143 GLN A CA 1
ATOM 1116 C C . GLN A 1 143 ? -41.468 -7.495 55.350 1.00 93.38 143 GLN A C 1
ATOM 1118 O O . GLN A 1 143 ? -41.456 -8.428 54.548 1.00 93.38 143 GLN A O 1
ATOM 1123 N N . GLY A 1 144 ? -41.3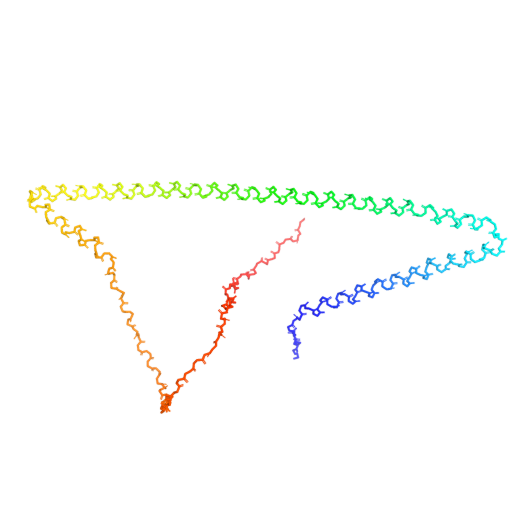53 -6.223 54.943 1.00 91.38 144 GLY A N 1
ATOM 1124 C CA . GLY A 1 144 ? -41.190 -5.826 53.542 1.00 91.38 144 GLY A CA 1
ATOM 1125 C C . GLY A 1 144 ? -39.865 -6.272 52.906 1.00 91.38 144 GLY A C 1
ATOM 1126 O O . GLY A 1 144 ? -39.803 -6.400 51.684 1.00 91.38 144 GLY A O 1
ATOM 1127 N N . LEU A 1 145 ? -38.823 -6.557 53.704 1.00 93.06 145 LEU A N 1
ATOM 1128 C CA . LEU A 1 145 ? -37.520 -7.024 53.203 1.00 93.06 145 LEU A CA 1
ATOM 1129 C C . LEU A 1 145 ? -37.601 -8.411 52.564 1.00 93.06 145 LEU A C 1
ATOM 1131 O O . LEU A 1 145 ? -37.014 -8.629 51.504 1.00 93.06 145 LEU A O 1
ATOM 1135 N N . ASP A 1 146 ? -38.333 -9.339 53.180 1.00 93.00 146 ASP A N 1
ATOM 1136 C CA . ASP A 1 146 ? -38.458 -10.706 52.665 1.00 93.00 146 ASP A CA 1
ATOM 1137 C C . ASP A 1 146 ? -39.285 -10.749 51.377 1.00 93.00 146 ASP A C 1
ATOM 1139 O O . ASP A 1 146 ? -38.924 -11.456 50.431 1.00 93.00 146 ASP A O 1
ATOM 1143 N N . ILE A 1 147 ? -40.346 -9.937 51.312 1.00 91.12 147 ILE A N 1
ATOM 1144 C CA . ILE A 1 147 ? -41.174 -9.770 50.110 1.00 91.12 147 ILE A CA 1
ATOM 1145 C C . ILE A 1 147 ? -40.320 -9.189 48.978 1.00 91.12 147 ILE A C 1
ATOM 1147 O O . ILE A 1 147 ? -40.232 -9.787 47.906 1.00 91.12 147 ILE A O 1
ATOM 1151 N N . TRP A 1 148 ? -39.598 -8.094 49.244 1.00 92.00 148 TRP A N 1
ATOM 1152 C CA . TRP A 1 148 ? -38.701 -7.473 48.268 1.00 92.00 148 TRP A CA 1
ATOM 1153 C C . TRP A 1 148 ? -37.603 -8.430 47.786 1.00 92.00 148 TRP A C 1
ATOM 1155 O O . TRP A 1 148 ? -37.331 -8.495 46.590 1.00 92.00 148 TRP A O 1
ATOM 1165 N N . ARG A 1 149 ? -36.981 -9.210 48.681 1.00 93.31 149 ARG A N 1
ATOM 1166 C CA . ARG A 1 149 ? -35.923 -10.166 48.313 1.00 93.31 149 ARG A CA 1
ATOM 1167 C C . ARG A 1 149 ? -36.450 -11.260 47.387 1.00 93.31 149 ARG A C 1
ATOM 1169 O O . ARG A 1 149 ? -35.755 -11.648 46.445 1.00 93.31 149 ARG A O 1
ATOM 1176 N N . ASN A 1 150 ? -37.646 -11.777 47.664 1.00 93.00 150 ASN A N 1
ATOM 1177 C CA . ASN A 1 150 ? -38.270 -12.807 46.837 1.00 93.00 150 ASN A CA 1
ATOM 1178 C C . ASN A 1 150 ? -38.685 -12.247 45.470 1.00 93.00 150 ASN A C 1
ATOM 1180 O O . ASN A 1 150 ? -38.407 -12.895 44.462 1.00 93.00 150 ASN A O 1
ATOM 1184 N N . GLU A 1 151 ? -39.236 -11.030 45.416 1.00 89.62 151 GLU A N 1
ATOM 1185 C CA . GLU A 1 151 ? -39.507 -10.330 44.153 1.00 89.62 151 GLU A CA 1
ATOM 1186 C C . GLU A 1 151 ? -38.222 -10.067 43.356 1.00 89.62 151 GLU A C 1
ATOM 1188 O O . GLU A 1 151 ? -38.163 -10.365 42.166 1.00 89.62 151 GLU A O 1
ATOM 1193 N N . ALA A 1 152 ? -37.158 -9.572 43.997 1.00 88.94 152 ALA A N 1
ATOM 1194 C CA . ALA A 1 152 ? -35.879 -9.298 43.341 1.00 88.94 152 ALA A CA 1
ATOM 1195 C C . ALA A 1 152 ? -35.248 -10.577 42.770 1.00 88.94 152 ALA A C 1
ATOM 1197 O O . ALA A 1 152 ? -34.767 -10.579 41.637 1.00 88.94 152 ALA A O 1
ATOM 1198 N N . ARG A 1 153 ? -35.300 -11.691 43.517 1.00 91.75 153 ARG A N 1
ATOM 1199 C CA . ARG A 1 153 ? -34.882 -13.006 43.006 1.00 91.75 153 ARG A CA 1
ATOM 1200 C C . ARG A 1 153 ? -35.736 -13.454 41.832 1.00 91.75 153 ARG A C 1
ATOM 1202 O O . ARG A 1 153 ? -35.176 -13.953 40.862 1.00 91.75 153 ARG A O 1
ATOM 1209 N N . GLN A 1 154 ? -37.055 -13.288 41.909 1.00 90.38 154 GLN A N 1
ATOM 1210 C CA . GLN A 1 154 ? -37.932 -13.638 40.799 1.00 90.38 154 GLN A CA 1
ATOM 1211 C C . GLN A 1 154 ? -37.591 -12.819 39.561 1.00 90.38 154 GLN A C 1
ATOM 1213 O O . GLN A 1 154 ? -37.407 -13.427 38.523 1.00 90.38 154 GLN A O 1
ATOM 1218 N N . ILE A 1 155 ? -37.392 -11.502 39.661 1.00 85.94 155 ILE A N 1
ATOM 1219 C CA . ILE A 1 155 ? -37.033 -10.652 38.514 1.00 85.94 155 ILE A CA 1
ATOM 1220 C C . ILE A 1 155 ? -35.698 -11.090 37.894 1.00 85.94 155 ILE A C 1
ATOM 1222 O O . ILE A 1 155 ? -35.617 -11.265 36.682 1.00 85.94 155 ILE A O 1
ATOM 1226 N N . VAL A 1 156 ? -34.664 -11.335 38.705 1.00 87.69 156 VAL A N 1
ATOM 1227 C CA . VAL A 1 156 ? -33.347 -11.766 38.197 1.00 87.69 156 VAL A CA 1
ATOM 1228 C C . VAL A 1 156 ? -33.412 -13.149 37.536 1.00 87.69 156 VAL A C 1
ATOM 1230 O O . VAL A 1 156 ? -32.711 -13.394 36.557 1.00 87.69 156 VAL A O 1
ATOM 1233 N N . LEU A 1 157 ? -34.259 -14.050 38.041 1.00 89.06 157 LEU A N 1
ATOM 1234 C CA . LEU A 1 157 ? -34.392 -15.409 37.512 1.00 89.06 157 LEU A CA 1
ATOM 1235 C C . LEU A 1 157 ? -35.393 -15.516 36.344 1.00 89.06 157 LEU A C 1
ATOM 1237 O O . LEU A 1 157 ? -35.183 -16.345 35.464 1.00 89.06 157 LEU A O 1
ATOM 1241 N N . HIS A 1 158 ? -36.445 -14.687 36.292 1.00 78.50 158 HIS A N 1
ATOM 1242 C CA . HIS A 1 158 ? -37.481 -14.737 35.244 1.00 78.50 158 HIS A CA 1
ATOM 1243 C C . HIS A 1 158 ? -37.038 -14.136 33.911 1.00 78.50 158 HIS A C 1
ATOM 1245 O O . HIS A 1 158 ? -37.575 -14.522 32.878 1.00 78.50 158 HIS A O 1
ATOM 1251 N N . VAL A 1 159 ? -36.048 -13.238 33.894 1.00 72.62 159 VAL A N 1
ATOM 1252 C CA . VAL A 1 159 ? -35.558 -12.624 32.642 1.00 72.62 159 VAL A CA 1
ATOM 1253 C C . VAL A 1 159 ? -34.990 -13.665 31.661 1.00 72.62 159 VAL A C 1
ATOM 1255 O O . VAL A 1 159 ? -34.900 -13.394 30.468 1.00 72.62 159 VAL A O 1
ATOM 1258 N N . ARG A 1 160 ? -34.665 -14.885 32.113 1.00 66.25 160 ARG A N 1
ATOM 1259 C CA . ARG A 1 160 ? -34.152 -15.954 31.241 1.00 66.25 160 ARG A CA 1
ATOM 1260 C C . ARG A 1 160 ? -35.234 -16.829 30.592 1.00 66.25 160 ARG A C 1
ATOM 1262 O O . ARG A 1 160 ? -34.903 -17.628 29.724 1.00 66.25 160 ARG A O 1
ATOM 1269 N N . SER A 1 161 ? -36.501 -16.652 30.957 1.00 65.88 161 SER A N 1
ATOM 1270 C CA . SER A 1 161 ? -37.618 -17.436 30.425 1.00 65.88 161 SER A CA 1
ATOM 1271 C C . SER A 1 161 ? -38.601 -16.525 29.704 1.00 65.88 161 SER A C 1
ATOM 1273 O O . SER A 1 161 ? -39.767 -16.457 30.077 1.00 65.88 161 SER A O 1
ATOM 1275 N N . ALA A 1 162 ? -38.142 -15.794 28.685 1.00 68.94 162 ALA A N 1
ATOM 1276 C CA . ALA A 1 162 ? -39.085 -15.320 27.683 1.00 68.94 162 ALA A CA 1
ATOM 1277 C C . ALA A 1 162 ? -39.647 -16.584 27.012 1.00 68.94 162 ALA A C 1
ATOM 1279 O O . ALA A 1 162 ? -38.860 -17.338 26.429 1.00 68.94 162 ALA A O 1
ATOM 1280 N N . PRO A 1 163 ? -40.954 -16.877 27.135 1.00 65.25 163 PRO A N 1
ATOM 1281 C CA . PRO A 1 163 ? -41.570 -17.894 26.310 1.00 65.25 163 PRO A CA 1
ATOM 1282 C C . PRO A 1 163 ? -41.326 -17.415 24.888 1.00 65.25 163 PRO A C 1
ATOM 1284 O O . PRO A 1 163 ? -41.804 -16.342 24.520 1.00 65.25 163 PRO A O 1
ATOM 1287 N N . VAL A 1 164 ? -40.510 -18.150 24.130 1.00 69.75 164 VAL A N 1
ATOM 1288 C CA . VAL A 1 164 ? -40.507 -18.014 22.677 1.00 69.75 164 VAL A CA 1
ATOM 1289 C C . VAL A 1 164 ? -41.980 -18.163 22.319 1.00 69.75 164 VAL A C 1
ATOM 1291 O O . VAL A 1 164 ? -42.535 -19.221 22.644 1.00 69.75 164 VAL A O 1
ATOM 1294 N N . PRO A 1 165 ? -42.659 -17.107 21.823 1.00 68.38 165 PRO A N 1
ATOM 1295 C CA . PRO A 1 165 ? -44.001 -17.290 21.317 1.00 68.38 165 PRO A CA 1
ATOM 1296 C C . PRO A 1 165 ? -43.832 -18.412 20.313 1.00 68.38 165 PRO A C 1
ATOM 1298 O O . PRO A 1 165 ? -42.994 -18.305 19.417 1.00 68.38 165 PRO A O 1
ATOM 1301 N N . ALA A 1 166 ? -44.489 -19.541 20.574 1.00 67.94 166 ALA A N 1
ATOM 1302 C CA . ALA A 1 166 ? -44.641 -20.542 19.550 1.00 67.94 166 ALA A CA 1
ATOM 1303 C C . ALA A 1 166 ? -45.206 -19.741 18.385 1.00 67.94 166 ALA A C 1
ATOM 1305 O O . ALA A 1 166 ? -46.320 -19.226 18.491 1.00 67.94 166 ALA A O 1
ATOM 1306 N N . GLU A 1 167 ? -44.377 -19.496 17.367 1.00 65.62 167 GLU A N 1
ATOM 1307 C CA . GLU A 1 167 ? -44.906 -19.196 16.059 1.00 65.62 167 GLU A CA 1
ATOM 1308 C C . GLU A 1 167 ? -45.905 -20.318 15.857 1.00 65.62 167 GLU A C 1
ATOM 1310 O O . GLU A 1 167 ? -45.541 -21.498 15.838 1.00 65.62 167 GLU A O 1
ATOM 1315 N N . GLU A 1 168 ? -47.179 -19.942 15.892 1.00 64.31 168 GLU A N 1
ATOM 1316 C CA . GLU A 1 168 ? -48.225 -20.693 15.247 1.00 64.31 168 GLU A CA 1
ATOM 1317 C C . GLU A 1 168 ? -47.671 -20.900 13.843 1.00 64.31 168 GLU A C 1
ATOM 1319 O O . GLU A 1 168 ? -47.634 -19.987 13.022 1.00 64.31 168 GLU A O 1
ATOM 1324 N N . SER A 1 169 ? -47.048 -22.062 13.647 1.00 57.41 169 SER A N 1
ATOM 1325 C CA . SER A 1 169 ? -46.678 -22.567 12.349 1.00 57.41 169 SER A CA 1
ATOM 1326 C C . SER A 1 169 ? -48.009 -22.705 11.647 1.00 57.41 169 SER A C 1
ATOM 1328 O O . SER A 1 169 ? -48.695 -23.713 11.831 1.00 57.41 169 SER A O 1
ATOM 1330 N N . ASP A 1 170 ? -48.402 -21.635 10.959 1.00 57.47 170 ASP A N 1
ATOM 1331 C CA . ASP A 1 170 ? -49.520 -21.645 10.050 1.00 57.47 170 ASP A CA 1
ATOM 1332 C C . ASP A 1 170 ? -49.301 -22.849 9.150 1.00 57.47 170 ASP A C 1
ATOM 1334 O O . ASP A 1 170 ? -48.310 -22.993 8.428 1.00 57.47 170 ASP A O 1
ATOM 1338 N N . GLU A 1 171 ? -50.225 -23.766 9.352 1.00 56.09 171 GLU A N 1
ATOM 1339 C CA . GLU A 1 171 ? -50.358 -25.081 8.790 1.00 56.09 171 GLU A CA 1
ATOM 1340 C C . GLU A 1 171 ? -50.572 -24.915 7.279 1.00 56.09 171 GLU A C 1
ATOM 1342 O O . GLU A 1 171 ? -51.679 -25.067 6.767 1.00 56.09 171 GLU A O 1
ATOM 1347 N N . PHE A 1 172 ? -49.524 -24.574 6.522 1.00 56.00 172 PHE A N 1
ATOM 1348 C CA . PHE A 1 172 ? -49.540 -24.778 5.079 1.00 56.00 172 PHE A CA 1
ATOM 1349 C C . PHE A 1 172 ? -49.257 -26.254 4.814 1.00 56.00 172 PHE A C 1
ATOM 1351 O O . PHE A 1 172 ? -48.137 -26.699 4.567 1.00 56.00 172 PHE A O 1
ATOM 1358 N N . SER A 1 173 ? -50.336 -27.013 4.975 1.00 59.03 173 SER A N 1
ATOM 1359 C CA . SER A 1 173 ? -50.521 -28.375 4.514 1.00 59.03 173 SER A CA 1
ATOM 1360 C C . SER A 1 173 ? -50.321 -28.444 2.997 1.00 59.03 173 SER A C 1
ATOM 1362 O O . SER A 1 173 ? -51.290 -28.322 2.253 1.00 59.03 173 SER A O 1
ATOM 1364 N N . ASP A 1 174 ? -49.095 -28.721 2.555 1.00 54.59 174 ASP A N 1
ATOM 1365 C CA . ASP A 1 174 ? -48.837 -29.321 1.244 1.00 54.59 174 ASP A CA 1
ATOM 1366 C C . ASP A 1 174 ? -48.368 -30.771 1.421 1.00 54.59 174 ASP A C 1
ATOM 1368 O O . ASP A 1 174 ? -47.206 -31.100 1.668 1.00 54.59 174 ASP A O 1
ATOM 1372 N N . ASP A 1 175 ? -49.380 -31.629 1.352 1.00 57.41 175 ASP A N 1
ATOM 1373 C CA . ASP A 1 175 ? -49.397 -32.962 0.764 1.00 57.41 175 ASP A CA 1
ATOM 1374 C C . ASP A 1 175 ? -48.174 -33.307 -0.113 1.00 57.41 175 ASP A C 1
ATOM 1376 O O . ASP A 1 175 ? -48.015 -32.790 -1.215 1.00 57.41 175 ASP A O 1
ATOM 1380 N N . SER A 1 176 ? -47.315 -34.214 0.368 1.00 56.59 176 SER A N 1
ATOM 1381 C CA . SER A 1 176 ? -46.650 -35.243 -0.454 1.00 56.59 176 SER A CA 1
ATOM 1382 C C . SER A 1 176 ? -45.707 -36.085 0.414 1.00 56.59 176 SER A C 1
ATOM 1384 O O . SER A 1 176 ? -44.476 -35.985 0.360 1.00 56.59 176 SER A O 1
ATOM 1386 N N . ALA A 1 177 ? -46.294 -36.976 1.209 1.00 51.75 177 ALA A N 1
ATOM 1387 C CA . ALA A 1 177 ? -45.573 -38.059 1.859 1.00 51.75 177 ALA A CA 1
ATOM 1388 C C . ALA A 1 177 ? -45.240 -39.162 0.833 1.00 51.75 177 ALA A C 1
ATOM 1390 O O . ALA A 1 177 ? -46.049 -40.049 0.567 1.00 51.75 177 ALA A O 1
ATOM 1391 N N . VAL A 1 178 ? -44.024 -39.143 0.277 1.00 53.12 178 VAL A N 1
ATOM 1392 C CA . VAL A 1 178 ? -43.445 -40.311 -0.408 1.00 53.12 178 VAL A CA 1
ATOM 1393 C C . VAL A 1 178 ? -42.716 -41.165 0.627 1.00 53.12 178 VAL A C 1
ATOM 1395 O O . VAL A 1 178 ? -41.620 -40.853 1.087 1.00 53.12 178 VAL A O 1
ATOM 1398 N N . VAL A 1 179 ? -43.364 -42.265 1.000 1.00 49.94 179 VAL A N 1
ATOM 1399 C CA . VAL A 1 179 ? -42.844 -43.320 1.873 1.00 49.94 179 VAL A CA 1
ATOM 1400 C C . VAL A 1 179 ? -41.709 -44.061 1.159 1.00 49.94 179 VAL A C 1
ATOM 1402 O O . VAL A 1 179 ? -41.959 -44.894 0.291 1.00 49.94 179 VAL A O 1
ATOM 1405 N N . ILE A 1 180 ? -40.454 -43.817 1.549 1.00 59.06 180 ILE A N 1
ATOM 1406 C CA . ILE A 1 180 ? -39.346 -44.731 1.238 1.00 59.06 180 ILE A CA 1
ATOM 1407 C C . ILE A 1 180 ? -39.145 -45.651 2.439 1.00 59.06 180 ILE A C 1
ATOM 1409 O O . ILE A 1 180 ? -38.502 -45.313 3.431 1.00 59.06 180 ILE A O 1
ATOM 1413 N N . LYS A 1 181 ? -39.715 -46.850 2.323 1.00 62.47 181 LYS A N 1
ATOM 1414 C CA . LYS A 1 181 ? -39.407 -48.003 3.166 1.00 62.47 181 LYS A CA 1
ATOM 1415 C C . LYS A 1 181 ? -37.935 -48.379 2.955 1.00 62.47 181 LYS A C 1
ATOM 1417 O O . LYS A 1 181 ? -37.572 -48.811 1.864 1.00 62.47 181 LYS A O 1
ATOM 1422 N N . LYS A 1 182 ? -37.098 -48.259 3.989 1.00 54.38 182 LYS A N 1
ATOM 1423 C CA . LYS A 1 182 ? -35.757 -48.860 4.004 1.00 54.38 182 LYS A CA 1
ATOM 1424 C C . 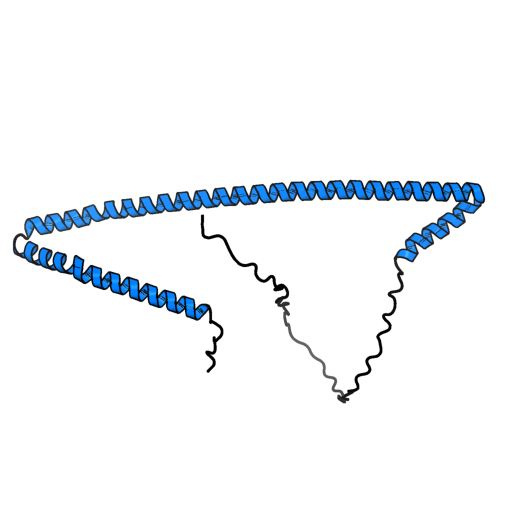LYS A 1 182 ? -35.668 -49.860 5.153 1.00 54.38 182 LYS A C 1
ATOM 1426 O O . LYS A 1 182 ? -35.513 -49.489 6.312 1.00 54.38 182 LYS A O 1
ATOM 1431 N N . GLU A 1 183 ? -35.855 -51.129 4.796 1.00 54.00 183 GLU A N 1
ATOM 1432 C CA . GLU A 1 183 ? -35.494 -52.282 5.621 1.00 54.00 183 GLU A CA 1
ATOM 1433 C C . GLU A 1 183 ? -33.980 -52.289 5.863 1.00 54.00 183 GLU A C 1
ATOM 1435 O O . GLU A 1 183 ? -33.194 -51.879 5.006 1.00 54.00 183 GLU A O 1
ATOM 1440 N N . GLY A 1 184 ? -33.608 -52.683 7.079 1.00 54.62 184 GLY A N 1
ATOM 1441 C CA . GLY A 1 184 ? -32.276 -52.510 7.631 1.00 54.62 184 GLY A CA 1
ATOM 1442 C C . GLY A 1 184 ? -31.191 -53.394 7.024 1.00 54.62 184 GLY A C 1
ATOM 1443 O O . GLY A 1 184 ? -31.450 -54.412 6.389 1.00 54.62 184 GLY A O 1
ATOM 1444 N N . ALA A 1 185 ? -29.956 -53.003 7.312 1.00 47.12 185 ALA A N 1
ATOM 1445 C CA . ALA A 1 185 ? -28.823 -53.902 7.432 1.00 47.12 185 ALA A CA 1
ATOM 1446 C C . ALA A 1 185 ? -27.771 -53.214 8.307 1.00 47.12 185 ALA A C 1
ATOM 1448 O O . ALA A 1 185 ? -27.203 -52.182 7.957 1.00 47.12 185 ALA A O 1
ATOM 1449 N N . GLU A 1 186 ? -27.592 -53.791 9.482 1.00 57.25 186 GLU A N 1
ATOM 1450 C CA . GLU A 1 186 ? -26.500 -53.587 10.416 1.00 57.25 186 GLU A CA 1
ATOM 1451 C C . GLU A 1 186 ? -25.210 -54.166 9.813 1.00 57.25 186 GLU A C 1
ATOM 1453 O O . GLU A 1 186 ? -25.166 -55.362 9.551 1.00 57.25 186 GLU A O 1
ATOM 1458 N N . THR A 1 187 ? -24.177 -53.341 9.606 1.00 48.44 187 THR A N 1
ATOM 1459 C CA . THR A 1 187 ? -22.759 -53.757 9.589 1.00 48.44 187 THR A CA 1
ATOM 1460 C C . THR A 1 187 ? -21.855 -52.544 9.824 1.00 48.44 187 THR A C 1
ATOM 1462 O O . THR A 1 187 ? -21.631 -51.732 8.933 1.00 48.44 187 THR A O 1
ATOM 1465 N N . ASP A 1 188 ? -21.430 -52.405 11.074 1.00 54.97 188 ASP A N 1
ATOM 1466 C CA . ASP A 1 188 ? -20.049 -52.309 11.563 1.00 54.97 188 ASP A CA 1
ATOM 1467 C C . ASP A 1 188 ? -18.881 -51.934 10.603 1.00 54.97 188 ASP A C 1
ATOM 1469 O O . ASP A 1 188 ? -18.772 -52.465 9.497 1.00 54.97 188 ASP A O 1
ATOM 1473 N N . LYS A 1 189 ? -17.911 -51.187 11.177 1.00 49.38 189 LYS A N 1
ATOM 1474 C CA . LYS A 1 189 ? -16.533 -50.815 10.728 1.00 49.38 189 LYS A CA 1
ATOM 1475 C C . LYS A 1 189 ? -16.376 -49.483 9.964 1.00 49.38 189 LYS A C 1
ATOM 1477 O O . LYS A 1 189 ? -16.969 -49.289 8.917 1.00 49.38 189 LYS A O 1
ATOM 1482 N N . LEU A 1 190 ? -15.706 -48.473 10.543 1.00 58.19 190 LEU A N 1
ATOM 1483 C CA . LEU A 1 190 ? -14.244 -48.248 10.690 1.00 58.19 190 LEU A CA 1
ATOM 1484 C C . LEU A 1 190 ? -13.608 -47.656 9.410 1.00 58.19 190 LEU A C 1
ATOM 1486 O O . LEU A 1 190 ? -13.746 -48.243 8.344 1.00 58.19 190 LEU A O 1
ATOM 1490 N N . SER A 1 191 ? -12.823 -46.576 9.578 1.00 46.97 191 SER A N 1
ATOM 1491 C CA . SER A 1 191 ? -12.183 -45.724 8.543 1.00 46.97 191 SER A CA 1
ATOM 1492 C C . SER A 1 191 ? -13.181 -44.771 7.867 1.00 46.97 191 SER A C 1
ATOM 1494 O O . SER A 1 191 ? -14.320 -45.139 7.641 1.00 46.97 191 SER A O 1
ATOM 1496 N N . ASP A 1 192 ? -12.888 -43.523 7.534 1.00 41.25 192 ASP A N 1
ATOM 1497 C CA . ASP A 1 192 ? -11.628 -42.813 7.373 1.00 41.25 192 ASP A CA 1
ATOM 1498 C C . ASP A 1 192 ? -11.939 -41.305 7.410 1.00 41.25 192 ASP A C 1
ATOM 1500 O O . ASP A 1 192 ? -13.101 -40.896 7.372 1.00 41.25 192 ASP A O 1
ATOM 1504 N N . ALA A 1 193 ? -10.894 -40.497 7.511 1.00 54.78 193 ALA A N 1
ATOM 1505 C CA . ALA A 1 193 ? -10.937 -39.047 7.507 1.00 54.78 193 ALA A CA 1
ATOM 1506 C C . ALA A 1 193 ? -11.718 -38.464 6.317 1.00 54.78 193 ALA A C 1
ATOM 1508 O O . ALA A 1 193 ? -11.493 -38.861 5.178 1.00 54.78 193 ALA A O 1
ATOM 1509 N N . ASP A 1 194 ? -12.522 -37.427 6.569 1.00 45.81 194 ASP A N 1
ATOM 1510 C CA . ASP A 1 194 ? -12.742 -36.411 5.544 1.00 45.81 194 ASP A CA 1
ATOM 1511 C C . ASP A 1 194 ? -12.888 -35.017 6.162 1.00 45.81 194 ASP A C 1
ATOM 1513 O O . ASP A 1 194 ? -13.709 -34.750 7.044 1.00 45.81 194 ASP A O 1
ATOM 1517 N N . VAL A 1 195 ? -11.989 -34.141 5.727 1.00 53.16 195 VAL A N 1
ATOM 1518 C CA . VAL A 1 195 ? -11.852 -32.753 6.153 1.00 53.16 195 VAL A CA 1
ATOM 1519 C C . VAL A 1 195 ? -12.841 -31.928 5.337 1.00 53.16 195 VAL A C 1
ATOM 1521 O O . VAL A 1 195 ? -12.618 -31.653 4.161 1.00 53.16 195 VAL A O 1
ATOM 1524 N N . VAL A 1 196 ? -13.936 -31.506 5.968 1.00 57.22 196 VAL A N 1
ATOM 1525 C CA . VAL A 1 196 ? -14.901 -30.575 5.372 1.00 57.22 196 VAL A CA 1
ATOM 1526 C C . VAL A 1 196 ? -14.439 -29.142 5.642 1.00 57.22 196 VAL A C 1
ATOM 1528 O O . VAL A 1 196 ? -14.541 -28.646 6.763 1.00 57.22 196 VAL A O 1
ATOM 1531 N N . TYR A 1 197 ? -13.942 -28.460 4.609 1.00 60.59 197 TYR A N 1
ATOM 1532 C CA . TYR A 1 197 ? -13.808 -27.002 4.618 1.00 60.59 197 TYR A CA 1
ATOM 1533 C C . TYR A 1 197 ? -15.154 -26.357 4.247 1.00 60.59 197 TYR A C 1
ATOM 1535 O O . TYR A 1 197 ? -15.720 -26.706 3.209 1.00 60.59 197 TYR A O 1
ATOM 1543 N N . PRO A 1 198 ? -15.667 -25.386 5.022 1.00 57.94 198 PRO A N 1
ATOM 1544 C CA . PRO A 1 198 ? -16.807 -24.587 4.597 1.00 57.94 198 PRO A CA 1
ATOM 1545 C C . PRO A 1 198 ? -16.370 -23.568 3.534 1.00 57.94 198 PRO A C 1
ATOM 1547 O O . PRO A 1 198 ? -15.610 -22.639 3.808 1.00 57.94 198 PRO A O 1
ATOM 1550 N N . SER A 1 199 ? -16.872 -23.750 2.311 1.00 52.41 199 SER A N 1
ATOM 1551 C CA . SER A 1 199 ? -16.831 -22.755 1.239 1.00 52.41 199 SER A CA 1
ATOM 1552 C C . SER A 1 199 ? -17.897 -21.695 1.515 1.00 52.41 199 SER A C 1
ATOM 1554 O O . SER A 1 199 ? -19.089 -21.936 1.331 1.00 52.41 199 SER A O 1
ATOM 1556 N N . ALA A 1 200 ? -17.477 -20.530 2.004 1.00 54.16 200 ALA A N 1
ATOM 1557 C CA . ALA A 1 200 ? -18.328 -19.351 2.087 1.00 54.16 200 ALA A CA 1
ATOM 1558 C C . ALA A 1 200 ? -18.346 -18.677 0.710 1.00 54.16 200 ALA A C 1
ATOM 1560 O O . ALA A 1 200 ? -17.379 -18.023 0.321 1.00 54.16 200 ALA A O 1
ATOM 1561 N N . THR A 1 201 ? -19.437 -18.851 -0.034 1.00 48.81 201 THR A N 1
ATOM 1562 C CA . THR A 1 201 ? -19.714 -18.073 -1.244 1.00 48.81 201 THR A CA 1
ATOM 1563 C C . THR A 1 201 ? -21.036 -17.333 -1.105 1.00 48.81 201 THR A C 1
ATOM 1565 O O . THR A 1 201 ? -22.079 -17.947 -0.929 1.00 48.81 201 THR A O 1
ATOM 1568 N N . ASN A 1 202 ? -20.902 -16.011 -1.244 1.00 55.16 202 ASN A N 1
ATOM 1569 C CA . ASN A 1 202 ? -21.851 -15.030 -1.760 1.00 55.16 202 ASN A CA 1
ATOM 1570 C C . ASN A 1 202 ? -23.162 -14.807 -1.013 1.00 55.16 202 ASN A C 1
ATOM 1572 O O . ASN A 1 202 ? -24.050 -15.634 -1.081 1.00 55.16 202 ASN A O 1
ATOM 1576 N N . ASP A 1 203 ? -23.297 -13.594 -0.468 1.00 51.19 203 ASP A N 1
ATOM 1577 C CA . ASP A 1 203 ? -24.505 -12.775 -0.617 1.00 51.19 203 ASP A CA 1
ATOM 1578 C C . ASP A 1 203 ? -24.191 -11.318 -0.245 1.00 51.19 203 ASP A C 1
ATOM 1580 O O . ASP A 1 203 ? -24.289 -10.928 0.914 1.00 51.19 203 ASP A O 1
ATOM 1584 N N . ALA A 1 204 ? -23.783 -10.502 -1.224 1.00 50.00 204 ALA A N 1
ATOM 1585 C CA . ALA A 1 204 ? -23.904 -9.040 -1.144 1.00 50.00 204 ALA A CA 1
ATOM 1586 C C . ALA A 1 204 ? -23.650 -8.382 -2.510 1.00 50.00 204 ALA A C 1
ATOM 1588 O O . ALA A 1 204 ? -22.682 -7.650 -2.703 1.00 50.00 204 ALA A O 1
ATOM 1589 N N . GLN A 1 205 ? -24.552 -8.610 -3.464 1.00 48.06 205 GLN A N 1
ATOM 1590 C CA . GLN A 1 205 ? -24.744 -7.687 -4.580 1.00 48.06 205 GLN A CA 1
ATOM 1591 C C . GLN A 1 205 ? -26.221 -7.296 -4.615 1.00 48.06 205 GLN A C 1
ATOM 1593 O O . GLN A 1 205 ? -27.058 -7.994 -5.179 1.00 48.06 205 GLN A O 1
ATOM 1598 N N . LYS A 1 206 ? -26.544 -6.168 -3.973 1.00 52.75 206 LYS A N 1
ATOM 1599 C CA . LYS A 1 206 ? -27.821 -5.476 -4.148 1.00 52.75 206 LYS A CA 1
ATOM 1600 C C . LYS A 1 206 ? -27.537 -4.036 -4.568 1.00 52.75 206 LYS A C 1
ATOM 1602 O O . LYS A 1 206 ? -27.176 -3.208 -3.747 1.00 52.75 206 LYS A O 1
ATOM 1607 N N . ASN A 1 207 ? -27.651 -3.835 -5.878 1.00 53.25 207 ASN A N 1
ATOM 1608 C CA . ASN A 1 207 ? -28.305 -2.720 -6.563 1.00 53.25 207 ASN A CA 1
ATOM 1609 C C . ASN A 1 207 ? -28.287 -1.341 -5.893 1.00 53.25 207 ASN A C 1
ATOM 1611 O O . ASN A 1 207 ? -29.049 -1.163 -4.956 1.00 53.25 207 ASN A O 1
ATOM 1615 N N . GLU A 1 208 ? -27.613 -0.374 -6.527 1.00 57.72 208 GLU A N 1
ATOM 1616 C CA . GLU A 1 208 ? -28.147 0.945 -6.947 1.00 57.72 208 GLU A CA 1
ATOM 1617 C C . GLU A 1 208 ? -27.278 1.381 -8.155 1.00 57.72 208 GLU A C 1
ATOM 1619 O O . GLU A 1 208 ? -26.075 1.557 -8.008 1.00 57.72 208 GLU A O 1
ATOM 1624 N N . VAL A 1 209 ? -27.670 1.276 -9.434 1.00 58.09 209 VAL A N 1
ATOM 1625 C CA . VAL A 1 209 ? -28.808 1.851 -10.189 1.00 58.09 209 VAL A CA 1
ATOM 1626 C C . VAL A 1 209 ? -28.776 3.388 -10.224 1.00 58.09 209 VAL A C 1
ATOM 1628 O O . VAL A 1 209 ? -29.332 4.049 -9.365 1.00 58.09 209 VAL A O 1
ATOM 1631 N N . TYR A 1 210 ? -28.123 3.887 -11.282 1.00 54.66 210 TYR A N 1
ATOM 1632 C CA . TYR A 1 210 ? -28.398 5.071 -12.116 1.00 54.66 210 TYR A CA 1
ATOM 1633 C C . TYR A 1 210 ? -28.896 6.391 -11.497 1.00 54.66 210 TYR A C 1
ATOM 1635 O O . TYR A 1 210 ? -30.079 6.535 -11.222 1.00 54.66 210 TYR A O 1
ATOM 1643 N N . GLU A 1 211 ? -28.059 7.429 -11.607 1.00 58.84 211 GLU A N 1
ATOM 1644 C CA . GLU A 1 211 ? -28.475 8.778 -12.042 1.00 58.84 211 GLU A CA 1
ATOM 1645 C C . GLU A 1 211 ? -27.240 9.474 -12.661 1.00 58.84 211 GLU A C 1
ATOM 1647 O O . GLU A 1 211 ? -26.271 9.766 -11.975 1.00 58.84 211 GLU A O 1
ATOM 1652 N N . THR A 1 212 ? -26.999 9.417 -13.973 1.00 54.88 212 THR A N 1
ATOM 1653 C CA . THR A 1 212 ? -27.667 10.100 -15.095 1.00 54.88 212 THR A CA 1
ATOM 1654 C C . THR A 1 212 ? -27.507 11.625 -15.065 1.00 54.88 212 THR A C 1
ATOM 1656 O O . THR A 1 212 ? -28.288 12.318 -14.439 1.00 54.88 212 THR A O 1
ATOM 1659 N N . LYS A 1 213 ? -26.577 12.080 -15.918 1.00 53.78 213 LYS A N 1
ATOM 1660 C CA . LYS A 1 213 ? -26.700 13.212 -16.854 1.00 53.78 213 LYS A CA 1
ATOM 1661 C C . LYS A 1 213 ? -26.604 14.665 -16.368 1.00 53.78 213 LYS A C 1
ATOM 1663 O O . LYS A 1 213 ? -27.119 15.066 -15.340 1.00 53.78 213 LYS A O 1
ATOM 1668 N N . ASP A 1 214 ? -26.037 15.410 -17.317 1.00 58.81 214 ASP A N 1
ATOM 1669 C CA . ASP A 1 214 ? -26.150 16.842 -17.580 1.00 58.81 214 ASP A CA 1
ATOM 1670 C C . ASP A 1 214 ? -25.240 17.767 -16.767 1.00 58.81 214 ASP A C 1
ATOM 1672 O O . ASP A 1 214 ? -25.564 18.183 -15.668 1.00 58.81 214 ASP A O 1
ATOM 1676 N N . GLU A 1 215 ? -24.108 18.147 -17.374 1.00 60.22 215 GLU A N 1
ATOM 1677 C CA . GLU A 1 215 ? -23.867 19.557 -17.722 1.00 60.22 215 GLU A CA 1
ATOM 1678 C C . GLU A 1 215 ? -22.640 19.691 -18.644 1.00 60.22 215 GLU A C 1
ATOM 1680 O O . GLU A 1 215 ? -21.485 19.754 -18.228 1.00 60.22 215 GLU A O 1
ATOM 1685 N N . ILE A 1 216 ? -22.920 19.725 -19.949 1.00 68.12 216 ILE A N 1
ATOM 1686 C CA . ILE A 1 216 ? -22.072 20.342 -20.971 1.00 68.12 216 ILE A CA 1
ATOM 1687 C C . ILE A 1 216 ? -22.892 21.518 -21.505 1.00 68.12 216 ILE A C 1
ATOM 1689 O O . ILE A 1 216 ? -23.901 21.279 -22.167 1.00 68.12 216 ILE A O 1
ATOM 1693 N N . ASN A 1 217 ? -22.469 22.746 -21.184 1.00 63.88 217 ASN A N 1
ATOM 1694 C CA . ASN A 1 217 ? -22.599 24.001 -21.949 1.00 63.88 217 ASN A CA 1
ATOM 1695 C C . ASN A 1 217 ? -22.832 25.208 -21.027 1.00 63.88 217 ASN A C 1
ATOM 1697 O O . ASN A 1 217 ? -23.973 25.521 -20.689 1.00 63.88 217 ASN A O 1
ATOM 1701 N N . ALA A 1 218 ? -21.754 25.935 -20.734 1.00 60.97 218 ALA A N 1
ATOM 1702 C CA . ALA A 1 218 ? -21.729 27.397 -20.677 1.00 60.97 218 ALA A CA 1
ATOM 1703 C C . ALA A 1 218 ? -20.290 27.878 -20.898 1.00 60.97 218 ALA A C 1
ATOM 1705 O O . ALA A 1 218 ? -19.383 27.321 -20.239 1.00 60.97 218 ALA A O 1
#